Protein AF-0000000080332920 (afdb_homodimer)

Radius of gyration: 19.21 Å; Cα contacts (8 Å, |Δi|>4): 684; chains: 2; bounding box: 45×48×48 Å

Organism: NCBI:txid40318

Sequence (350 aa):
MTSASGQYTAYPVRRLDVVLPQPYDEAVRRYEELVPAVDLARFGSLGTWEAVREQAEINAPHAFMIYWKADVTGLMATSPSGWKCAEYLMGNHVTAQGMFRHDPAVMLHAPLRTVLYADAEGRTHLNVDQPSSHFASYGKPEVTEVGRRLDRQLADLLELLGAEVPEVLRSAVPVMTSASGQYTAYPVRRLDVVLPQPYDEAVRRYEELVPAVDLARFGSLGTWEAVREQAEINAPHAFMIYWKADVTGLMATSPSGWKCAEYLMGNHVTAQGMFRHDPAVMLHAPLRTVLYADAEGRTHLNVDQPSSHFASYGKPEVTEVGRRLDRQLADLLELLGAEVPEVLRSAVPV

pLDDT: mean 94.12, std 10.82, range [41.38, 98.94]

Secondary structure (DSSP, 8-state):
-B-TTSSEEEEEEEEEEEEESS-HHHHHHHHHHHSPBP-HHHHHT--SHHHHHHHHHHH-TTS-EEEEEEEHHHHTTTSS----EEEEEEE-HHHHHHHHTT-GGGGGS-SEEEEEEE-TTS-EEEEEE-HHHHHGGG--HHHHHHHHHHHHHHHHHHHHTTPPPPGGGTS----/-B-TTSSEEEEEEEEEEEEESS-HHHHHHHHHHHSPBP-HHHHHT--SHHHHHHHHHHH-TTS-EEEEEEEHHHHTTTSS----EEEEEEE-HHHHHHHHTT-GGGGGS-SEEEEEEE-TTS-EEEEEE-HHHHHGGG--HHHHHHHHHHHHHHHHHHHHTTPPPPGGGTS----

Solvent-accessible surface area (backbone atoms only — not comparable to full-atom values): 18293 Å² total; per-residue (Å²): 89,63,43,91,86,62,39,31,40,43,44,58,36,37,39,32,53,37,59,41,76,41,50,45,72,58,40,51,52,52,49,47,65,58,31,25,66,58,59,61,69,63,56,70,71,49,85,42,44,68,54,44,49,53,49,46,54,69,54,16,82,58,65,24,21,30,80,44,74,43,63,48,32,69,75,39,56,58,39,98,45,87,54,52,37,38,37,36,30,34,32,40,71,70,65,48,44,69,33,37,62,78,40,66,72,55,52,60,65,48,54,41,49,37,26,41,33,35,49,98,84,51,51,15,36,42,34,34,62,44,45,33,34,59,33,46,67,72,76,38,72,67,33,28,51,50,13,47,51,46,20,42,47,48,37,51,50,36,46,75,60,61,27,78,60,59,62,69,38,74,42,87,63,81,121,90,60,43,91,87,60,40,30,40,43,44,58,36,36,39,33,53,37,60,40,77,41,50,45,72,58,40,54,52,52,49,48,66,58,32,25,65,58,57,61,70,64,56,69,70,48,84,41,43,68,56,45,50,54,48,48,52,69,54,17,80,59,64,24,19,30,80,44,77,44,60,48,32,69,76,39,56,57,40,98,44,87,56,52,37,39,37,35,31,34,32,41,70,70,65,47,44,69,33,36,62,78,37,67,72,56,52,60,65,48,55,42,47,37,26,40,32,36,50,98,84,53,51,14,35,41,34,35,62,44,46,32,35,59,33,45,67,72,74,38,70,68,32,28,53,52,14,48,51,45,20,43,47,50,36,52,49,36,44,75,61,61,28,77,61,58,60,70,38,74,42,87,63,78,121

Nearest PDB structures (foldseek):
  1q9u-assembly1_B  TM=8.397E-01  e=6.025E-08  Geobacillus stearothermophilus
  7tj1-assembly1_C  TM=8.273E-01  e=3.297E-07  Brucella abortus 2308
  1j3m-assembly1_B  TM=6.500E-01  e=2.454E-05  Thermus thermophilus
  8acx-assembly4_E  TM=1.756E-01  e=4.072E+00  Zymoseptoria tritici
  1q9u-assembly1_B  TM=8.398E-01  e=4.564E-08  Geobacillus stearothermophilus

Foldseek 3Di:
DQPPVNPDFDFDWDKDKWWFPDFQVVLVVLLCVQAPADPVVVLVPDDDVVVLVVVLCVRHVLFKHWDDKDQPCVVCVVPPDDKGKMKTQMGGVNLVVQVCVVPVVLVVCPRWMWMWIADPVRIIIIITIQQLRSQVRVVDPSSNVSSLVVLQSVQVSCVSSVIDRDVVSVDPPPD/DQPPVNPDFDFDWDKDKWWFPDFQVVLVVLLCVQAPADPVVVLVPDDDVVVLVVVLCVNHVLFKHWDDKDQVCVVCVVPPDDKGKMKTQMGGVNLVVQVCVVPVVLVVCPRWMWMWIADPVRIIIIMTMQQLRSQVRVVDPSSNVSSLVVLQSVQVSCVSSVIDRDCVSVDPPPD

Structure (mmCIF, N/CA/C/O backbone):
data_AF-0000000080332920-model_v1
#
loop_
_entity.id
_entity.type
_entity.pdbx_description
1 polymer 'Uncharacterized protein'
#
loop_
_atom_site.group_PDB
_atom_site.id
_atom_site.type_symbol
_atom_site.label_atom_id
_atom_site.label_alt_id
_atom_site.label_comp_id
_atom_site.label_asym_id
_atom_site.label_entity_id
_atom_site.label_seq_id
_atom_site.pdbx_PDB_ins_code
_atom_site.Cartn_x
_atom_site.Cartn_y
_atom_site.Cartn_z
_atom_site.occupancy
_atom_site.B_iso_or_equiv
_atom_site.auth_seq_id
_atom_site.auth_comp_id
_atom_site.auth_asym_id
_atom_site.auth_atom_id
_atom_site.pdbx_PDB_model_num
ATOM 1 N N . MET A 1 1 ? 4.426 -16.156 13.195 1 41.38 1 MET A N 1
ATOM 2 C CA . MET A 1 1 ? 3.916 -17.516 13.305 1 41.38 1 MET A CA 1
ATOM 3 C C . MET A 1 1 ? 2.791 -17.766 12.305 1 41.38 1 MET A C 1
ATOM 5 O O . MET A 1 1 ? 1.895 -16.922 12.156 1 41.38 1 MET A O 1
ATOM 9 N N . THR A 1 2 ? 3.078 -18.562 11.367 1 47.47 2 THR A N 1
ATOM 10 C CA . THR A 1 2 ? 2.041 -19 10.438 1 47.47 2 THR A CA 1
ATOM 11 C C . THR A 1 2 ? 0.947 -19.766 11.172 1 47.47 2 THR A C 1
ATOM 13 O O . THR A 1 2 ? 1.233 -20.547 12.078 1 47.47 2 THR A O 1
ATOM 16 N N . SER A 1 3 ? -0.329 -19.25 11.086 1 45.34 3 SER A N 1
ATOM 17 C CA . SER A 1 3 ? -1.412 -19.969 11.758 1 45.34 3 SER A CA 1
ATOM 18 C C . SER A 1 3 ? -1.423 -21.438 11.375 1 45.34 3 SER A C 1
ATOM 20 O O . SER A 1 3 ? -0.867 -21.828 10.344 1 45.34 3 SER A O 1
ATOM 22 N N . ALA A 1 4 ? -1.824 -22.312 12.195 1 46.25 4 ALA A N 1
ATOM 23 C CA . ALA A 1 4 ? -1.94 -23.75 11.992 1 46.25 4 ALA A CA 1
ATOM 24 C C . ALA A 1 4 ? -2.633 -24.062 10.672 1 46.25 4 ALA A C 1
ATOM 26 O O . ALA A 1 4 ? -2.299 -25.047 10 1 46.25 4 ALA A O 1
ATOM 27 N N . SER A 1 5 ? -3.65 -23.297 10.375 1 50.97 5 SER A N 1
ATOM 28 C CA . SER A 1 5 ? -4.383 -23.609 9.156 1 50.97 5 SER A CA 1
ATOM 29 C C . SER A 1 5 ? -3.639 -23.094 7.922 1 50.97 5 SER A C 1
ATOM 31 O O . SER A 1 5 ? -3.994 -23.438 6.793 1 50.97 5 SER A O 1
ATOM 33 N N . GLY A 1 6 ? -2.379 -22.438 8.188 1 63.66 6 GLY A N 1
ATOM 34 C CA . GLY A 1 6 ? -1.506 -22 7.105 1 63.66 6 GLY A CA 1
ATOM 35 C C . GLY A 1 6 ? -2.08 -20.844 6.301 1 63.66 6 GLY A C 1
ATOM 36 O O . GLY A 1 6 ? -1.607 -20.562 5.199 1 63.66 6 GLY A O 1
ATOM 37 N N . GLN A 1 7 ? -3.062 -20.141 6.922 1 83.06 7 GLN A N 1
ATOM 38 C CA . GLN A 1 7 ? -3.818 -19.188 6.121 1 83.06 7 GLN A CA 1
ATOM 39 C C . GLN A 1 7 ? -3.254 -17.781 6.27 1 83.06 7 GLN A C 1
ATOM 41 O O . GLN A 1 7 ? -3.5 -16.922 5.426 1 83.06 7 GLN A O 1
ATOM 46 N N . TYR A 1 8 ? -2.451 -17.578 7.43 1 92.62 8 TYR A N 1
ATOM 47 C CA . TYR A 1 8 ? -1.873 -16.25 7.555 1 92.62 8 TYR A CA 1
ATOM 48 C C . TYR A 1 8 ? -0.533 -16.297 8.281 1 92.62 8 TYR A C 1
ATOM 50 O O . TYR A 1 8 ? -0.214 -17.297 8.938 1 92.62 8 TYR A O 1
ATOM 58 N N . THR A 1 9 ? 0.341 -15.414 8.086 1 95.69 9 THR A N 1
ATOM 59 C CA . THR A 1 9 ? 1.565 -15.125 8.828 1 95.69 9 THR A CA 1
ATOM 60 C C . THR A 1 9 ? 1.395 -13.883 9.695 1 95.69 9 THR A C 1
ATOM 62 O O . THR A 1 9 ? 1.015 -12.82 9.203 1 95.69 9 THR A O 1
ATOM 65 N N . ALA A 1 10 ? 1.591 -14.016 11.008 1 95.69 10 ALA A N 1
ATOM 66 C CA . ALA A 1 10 ? 1.54 -12.875 11.922 1 95.69 10 ALA A CA 1
ATOM 67 C C . ALA A 1 10 ? 2.941 -12.352 12.227 1 95.69 10 ALA A C 1
ATOM 69 O O . ALA A 1 10 ? 3.867 -13.133 12.453 1 95.69 10 ALA A O 1
ATOM 70 N N . TYR A 1 11 ? 3.115 -11.133 12.164 1 96.38 11 TYR A N 1
ATOM 71 C CA . TYR A 1 11 ? 4.41 -10.523 12.422 1 96.38 11 TYR A CA 1
ATOM 72 C C . TYR A 1 11 ? 4.25 -9.07 12.852 1 96.38 11 TYR A C 1
ATOM 74 O O . TYR A 1 11 ? 3.234 -8.438 12.555 1 96.38 11 TYR A O 1
ATOM 82 N N . PRO A 1 12 ? 5.219 -8.516 13.547 1 96.62 12 PRO A N 1
ATOM 83 C CA . PRO A 1 12 ? 5.137 -7.121 13.977 1 96.62 12 PRO A CA 1
ATOM 84 C C . PRO A 1 12 ? 5.531 -6.137 12.883 1 96.62 12 PRO A C 1
ATOM 86 O O . PRO A 1 12 ? 6.441 -6.414 12.094 1 96.62 12 PRO A O 1
ATOM 89 N N . VAL A 1 13 ? 4.832 -5.043 12.82 1 97.25 13 VAL A N 1
ATOM 90 C CA . VAL A 1 13 ? 5.164 -3.916 11.953 1 97.25 13 VAL A CA 1
ATOM 91 C C . VAL A 1 13 ? 5.379 -2.66 12.797 1 97.25 13 VAL A C 1
ATOM 93 O O . VAL A 1 13 ? 4.766 -2.504 13.852 1 97.25 13 VAL A O 1
ATOM 96 N N . ARG A 1 14 ? 6.289 -1.844 12.375 1 96.94 14 ARG A N 1
ATOM 97 C CA . ARG A 1 14 ? 6.465 -0.532 12.992 1 96.94 14 ARG A CA 1
ATOM 98 C C . ARG A 1 14 ? 6.023 0.579 12.039 1 96.94 14 ARG A C 1
ATOM 100 O O . ARG A 1 14 ? 6.621 0.773 10.984 1 96.94 14 ARG A O 1
ATOM 107 N N . ARG A 1 15 ? 4.988 1.271 12.414 1 98.06 15 ARG A N 1
ATOM 108 C CA . ARG A 1 15 ? 4.551 2.455 11.688 1 98.06 15 ARG A CA 1
ATOM 109 C C . ARG A 1 15 ? 5.27 3.703 12.188 1 98.06 15 ARG A C 1
ATOM 111 O O . ARG A 1 15 ? 5.141 4.074 13.352 1 98.06 15 ARG A O 1
ATOM 118 N N . LEU A 1 16 ? 5.973 4.328 11.305 1 97.94 16 LEU A N 1
ATOM 119 C CA . LEU A 1 16 ? 6.723 5.531 11.641 1 97.94 16 LEU A CA 1
ATOM 120 C C . LEU A 1 16 ? 5.879 6.781 11.414 1 97.94 16 LEU A C 1
ATOM 122 O O . LEU A 1 16 ? 5.145 6.867 10.43 1 97.94 16 LEU A O 1
ATOM 126 N N . ASP A 1 17 ? 5.949 7.664 12.266 1 97.56 17 ASP A N 1
ATOM 127 C CA . ASP A 1 17 ? 5.387 9.008 12.148 1 97.56 17 ASP A CA 1
ATOM 128 C C . ASP A 1 17 ? 6.473 10.07 12.281 1 97.56 17 ASP A C 1
ATOM 130 O O . ASP A 1 17 ? 6.969 10.328 13.383 1 97.56 17 ASP A O 1
ATOM 134 N N . VAL A 1 18 ? 6.742 10.68 11.164 1 97.75 18 VAL A N 1
ATOM 135 C CA . VAL A 1 18 ? 7.848 11.633 11.094 1 97.75 18 VAL A CA 1
ATOM 136 C C . VAL A 1 18 ? 7.301 13.039 10.867 1 97.75 18 VAL A C 1
ATOM 138 O O . VAL A 1 18 ? 6.539 13.273 9.93 1 97.75 18 VAL A O 1
ATOM 141 N N . VAL A 1 19 ? 7.699 13.953 11.68 1 97.38 19 VAL A N 1
ATOM 142 C CA . VAL A 1 19 ? 7.32 15.352 11.484 1 97.38 19 VAL A CA 1
ATOM 143 C C . VAL A 1 19 ? 8.32 16.031 10.555 1 97.38 19 VAL A C 1
ATOM 145 O O . VAL A 1 19 ? 9.531 15.938 10.75 1 97.38 19 VAL A O 1
ATOM 148 N N . LEU A 1 20 ? 7.754 16.625 9.539 1 98.06 20 LEU A N 1
ATOM 149 C CA . LEU A 1 20 ? 8.586 17.375 8.594 1 98.06 20 LEU A CA 1
ATOM 150 C C . LEU A 1 20 ? 8.633 18.859 8.969 1 98.06 20 LEU A C 1
ATOM 152 O O . LEU A 1 20 ? 7.656 19.406 9.484 1 98.06 20 LEU A O 1
ATOM 156 N N . PRO A 1 21 ? 9.773 19.5 8.703 1 97.62 21 PRO A N 1
ATOM 157 C CA . PRO A 1 21 ? 9.922 20.906 9.109 1 97.62 21 PRO A CA 1
ATOM 158 C C . PRO A 1 21 ? 9.156 21.859 8.203 1 97.62 21 PRO A C 1
ATOM 160 O O . PRO A 1 21 ? 8.898 23 8.586 1 97.62 21 PRO A O 1
ATOM 163 N N . GLN A 1 22 ? 8.789 21.5 7.012 1 97.06 22 GLN A N 1
ATOM 164 C CA . GLN A 1 22 ? 8.094 22.344 6.051 1 97.06 22 GLN A CA 1
ATOM 165 C C . GLN A 1 22 ? 6.582 22.312 6.281 1 97.06 22 GLN A C 1
ATOM 167 O O . GLN A 1 22 ? 6.035 21.281 6.684 1 97.06 22 GLN A O 1
ATOM 172 N N . PRO A 1 23 ? 5.918 23.438 5.969 1 97.75 23 PRO A N 1
ATOM 173 C CA . PRO A 1 23 ? 4.465 23.328 5.836 1 97.75 23 PRO A CA 1
ATOM 174 C C . PRO A 1 23 ? 4.051 22.328 4.754 1 97.75 23 PRO A C 1
ATOM 176 O O . PRO A 1 23 ? 4.852 22 3.873 1 97.75 23 PRO A O 1
ATOM 179 N N . TYR A 1 24 ? 2.857 21.906 4.809 1 98.19 24 TYR A N 1
ATOM 180 C CA . TYR A 1 24 ? 2.363 20.797 4.004 1 98.19 24 TYR A CA 1
ATOM 181 C C . TYR A 1 24 ? 2.672 21.016 2.525 1 98.19 24 TYR A C 1
ATOM 183 O O . TYR A 1 24 ? 3.291 20.156 1.884 1 98.19 24 TYR A O 1
ATOM 191 N N . ASP A 1 25 ? 2.277 22.125 1.935 1 98.19 25 ASP A N 1
ATOM 192 C CA . ASP A 1 25 ? 2.428 22.359 0.5 1 98.19 25 ASP A CA 1
ATOM 193 C C . ASP A 1 25 ? 3.898 22.328 0.091 1 98.19 25 ASP A C 1
ATOM 195 O O . ASP A 1 25 ? 4.25 21.75 -0.943 1 98.19 25 ASP A O 1
ATOM 199 N N . GLU A 1 26 ? 4.699 22.891 0.87 1 98.5 26 GLU A N 1
ATOM 200 C CA . GLU A 1 26 ? 6.137 22.891 0.604 1 98.5 26 GLU A CA 1
ATOM 201 C C . GLU A 1 26 ? 6.715 21.484 0.775 1 98.5 26 GLU A C 1
ATOM 203 O O . GLU A 1 26 ? 7.594 21.078 0.012 1 98.5 26 GLU A O 1
ATOM 208 N N . ALA A 1 27 ? 6.289 20.75 1.796 1 98.75 27 ALA A N 1
ATOM 209 C CA . ALA A 1 27 ? 6.746 19.375 2.023 1 98.75 27 ALA A CA 1
ATOM 210 C C . ALA A 1 27 ? 6.422 18.484 0.83 1 98.75 27 ALA A C 1
ATOM 212 O O . ALA A 1 27 ? 7.262 17.703 0.388 1 98.75 27 ALA A O 1
ATOM 213 N N . VAL A 1 28 ? 5.211 18.641 0.324 1 98.75 28 VAL A N 1
ATOM 214 C CA . VAL A 1 28 ? 4.777 17.859 -0.828 1 98.75 28 VAL A CA 1
ATOM 215 C C . VAL A 1 28 ? 5.656 18.172 -2.033 1 98.75 28 VAL A C 1
ATOM 217 O O . VAL A 1 28 ? 6.125 17.266 -2.725 1 98.75 28 VAL A O 1
ATOM 220 N N . ARG A 1 29 ? 5.875 19.406 -2.291 1 98.69 29 ARG A N 1
ATOM 221 C CA . ARG A 1 29 ? 6.719 19.828 -3.404 1 98.69 29 ARG A CA 1
ATOM 222 C C . ARG A 1 29 ? 8.125 19.25 -3.27 1 98.69 29 ARG A C 1
ATOM 224 O O . ARG A 1 29 ? 8.672 18.688 -4.227 1 98.69 29 ARG A O 1
ATOM 231 N N . ARG A 1 30 ? 8.734 19.422 -2.121 1 98.75 30 ARG A N 1
ATOM 232 C CA . ARG A 1 30 ? 10.086 18.938 -1.879 1 98.75 30 ARG A CA 1
ATOM 233 C C . ARG A 1 30 ? 10.164 17.422 -2.006 1 98.75 30 ARG A C 1
ATOM 235 O O . ARG A 1 30 ? 11.109 16.891 -2.59 1 98.75 30 ARG A O 1
ATOM 242 N N . TYR A 1 31 ? 9.164 16.766 -1.452 1 98.88 31 TYR A N 1
ATOM 243 C CA . TYR A 1 31 ? 9.094 15.305 -1.546 1 98.88 31 TYR A CA 1
ATOM 244 C C . TYR A 1 31 ? 9.094 14.852 -3.002 1 98.88 31 TYR A C 1
ATOM 246 O O . TYR A 1 31 ? 9.875 13.984 -3.387 1 98.88 31 TYR A O 1
ATOM 254 N N . GLU A 1 32 ? 8.258 15.461 -3.816 1 98.81 32 GLU A N 1
ATOM 255 C CA . GLU A 1 32 ? 8.109 15.062 -5.211 1 98.81 32 GLU A CA 1
ATOM 256 C C . GLU A 1 32 ? 9.344 15.453 -6.031 1 98.81 32 GLU A C 1
ATOM 258 O O . GLU A 1 32 ? 9.617 14.852 -7.07 1 98.81 32 GLU A O 1
ATOM 263 N N . GLU A 1 33 ? 10.055 16.438 -5.562 1 98.44 33 GLU A N 1
ATOM 264 C CA . GLU A 1 33 ? 11.32 16.781 -6.191 1 98.44 33 GLU A CA 1
ATOM 265 C C . GLU A 1 33 ? 12.383 15.719 -5.906 1 98.44 33 GLU A C 1
ATOM 267 O O . GLU A 1 33 ? 13.156 15.359 -6.789 1 98.44 33 GLU A O 1
ATOM 272 N N . LEU A 1 34 ? 12.422 15.266 -4.664 1 98.69 34 LEU A N 1
ATOM 273 C CA . LEU A 1 34 ? 13.438 14.305 -4.234 1 98.69 34 LEU A CA 1
ATOM 274 C C . LEU A 1 34 ? 13.109 12.906 -4.738 1 98.69 34 LEU A C 1
ATOM 276 O O . LEU A 1 34 ? 14.008 12.094 -4.949 1 98.69 34 LEU A O 1
ATOM 280 N N . VAL A 1 35 ? 11.828 12.609 -4.867 1 98.88 35 VAL A N 1
ATOM 281 C CA . VAL A 1 35 ? 11.344 11.336 -5.375 1 98.88 35 VAL A CA 1
ATOM 282 C C . VAL A 1 35 ? 10.578 11.555 -6.676 1 98.88 35 VAL A C 1
ATOM 284 O O . VAL A 1 35 ? 9.352 11.695 -6.66 1 98.88 35 VAL A O 1
ATOM 287 N N . PRO A 1 36 ? 11.297 11.531 -7.797 1 98.56 36 PRO A N 1
ATOM 288 C CA . PRO A 1 36 ? 10.633 11.812 -9.07 1 98.56 36 PRO A CA 1
ATOM 289 C C . PRO A 1 36 ? 9.641 10.719 -9.469 1 98.56 36 PRO A C 1
ATOM 291 O O . PRO A 1 36 ? 9.758 9.578 -9.016 1 98.56 36 PRO A O 1
ATOM 294 N N . ALA A 1 37 ? 8.688 11.109 -10.312 1 98.69 37 ALA A N 1
ATOM 295 C CA . ALA A 1 37 ? 7.777 10.133 -10.898 1 98.69 37 ALA A CA 1
ATOM 296 C C . ALA A 1 37 ? 8.523 9.156 -11.805 1 98.69 37 ALA A C 1
ATOM 298 O O . ALA A 1 37 ? 9.438 9.555 -12.531 1 98.69 37 ALA A O 1
ATOM 299 N N . VAL A 1 38 ? 8.133 7.926 -11.758 1 98.62 38 VAL A N 1
ATOM 300 C CA . VAL A 1 38 ? 8.688 6.922 -12.656 1 98.62 38 VAL A CA 1
ATOM 301 C C . VAL A 1 38 ? 8.305 7.25 -14.102 1 98.62 38 VAL A C 1
ATOM 303 O O . VAL A 1 38 ? 7.18 7.676 -14.367 1 98.62 38 VAL A O 1
ATOM 306 N N . ASP A 1 39 ? 9.211 7.113 -15.016 1 97.69 39 ASP A N 1
ATOM 307 C CA . ASP A 1 39 ? 8.938 7.219 -16.453 1 97.69 39 ASP A CA 1
ATOM 308 C C . ASP A 1 39 ? 8.617 5.855 -17.047 1 97.69 39 ASP A C 1
ATOM 310 O O . ASP A 1 39 ? 9.445 5.262 -17.734 1 97.69 39 ASP A O 1
ATOM 314 N N . LEU A 1 40 ? 7.375 5.418 -16.859 1 95.94 40 LEU A N 1
ATOM 315 C CA . LEU A 1 40 ? 6.977 4.066 -17.234 1 95.94 40 LEU A CA 1
ATOM 316 C C . LEU A 1 40 ? 7.109 3.865 -18.75 1 95.94 40 LEU A C 1
ATOM 318 O O . LEU A 1 40 ? 7.434 2.766 -19.203 1 95.94 40 LEU A O 1
ATOM 322 N N . ALA A 1 41 ? 6.797 4.898 -19.469 1 95.5 41 ALA A N 1
ATOM 323 C CA . ALA A 1 41 ? 6.93 4.797 -20.922 1 95.5 41 ALA A CA 1
ATOM 324 C C . ALA A 1 41 ? 8.367 4.508 -21.328 1 95.5 41 ALA A C 1
ATOM 326 O O . ALA A 1 41 ? 8.625 3.645 -22.172 1 95.5 41 ALA A O 1
ATOM 327 N N . ARG A 1 42 ? 9.344 5.23 -20.734 1 96.88 42 ARG A N 1
ATOM 328 C CA . ARG A 1 42 ? 10.758 5.012 -21.016 1 96.88 42 ARG A CA 1
ATOM 329 C C . ARG A 1 42 ? 11.18 3.604 -20.609 1 96.88 42 ARG A C 1
ATOM 331 O O . ARG A 1 42 ? 11.852 2.908 -21.375 1 96.88 42 ARG A O 1
ATOM 338 N N . PHE A 1 43 ? 10.789 3.164 -19.469 1 96.94 43 PHE A N 1
ATOM 339 C CA . PHE A 1 43 ? 11.156 1.83 -19.016 1 96.94 43 PHE A CA 1
ATOM 340 C C . PHE A 1 43 ? 10.57 0.762 -19.938 1 96.94 43 PHE A C 1
ATOM 342 O O . PHE A 1 43 ? 11.219 -0.253 -20.203 1 96.94 43 PHE A O 1
ATOM 349 N N . GLY A 1 44 ? 9.336 0.931 -20.422 1 94.56 44 GLY A N 1
ATOM 350 C CA . GLY A 1 44 ? 8.672 -0.016 -21.297 1 94.56 44 GLY A CA 1
ATOM 351 C C . GLY A 1 44 ? 9.367 -0.172 -22.641 1 94.56 44 GLY A C 1
ATOM 352 O O . GLY A 1 44 ? 9.195 -1.185 -23.328 1 94.56 44 GLY A O 1
ATOM 353 N N . SER A 1 45 ? 10.148 0.782 -23.031 1 95.38 45 SER A N 1
ATOM 354 C CA . SER A 1 45 ? 10.797 0.779 -24.328 1 95.38 45 SER A CA 1
ATOM 355 C C . SER A 1 45 ? 12.172 0.118 -24.266 1 95.38 45 SER A C 1
ATOM 357 O O . SER A 1 45 ? 12.797 -0.132 -25.297 1 95.38 45 SER A O 1
ATOM 359 N N . LEU A 1 46 ? 12.547 -0.19 -23.031 1 96.06 46 LEU A N 1
ATOM 360 C CA . LEU A 1 46 ? 13.875 -0.771 -22.859 1 96.06 46 LEU A CA 1
ATOM 361 C C . LEU A 1 46 ? 13.836 -2.279 -23.078 1 96.06 46 LEU A C 1
ATOM 363 O O . LEU A 1 46 ? 12.891 -2.951 -22.656 1 96.06 46 LEU A O 1
ATOM 367 N N . GLY A 1 47 ? 14.867 -2.832 -23.734 1 94.12 47 GLY A N 1
ATOM 368 C CA . GLY A 1 47 ? 14.828 -4.223 -24.156 1 94.12 47 GLY A CA 1
ATOM 369 C C . GLY A 1 47 ? 15.688 -5.133 -23.297 1 94.12 47 GLY A C 1
ATOM 370 O O . GLY A 1 47 ? 15.703 -6.348 -23.5 1 94.12 47 GLY A O 1
ATOM 371 N N . THR A 1 48 ? 16.5 -4.547 -22.391 1 96.12 48 THR A N 1
ATOM 372 C CA . THR A 1 48 ? 17.359 -5.363 -21.547 1 96.12 48 THR A CA 1
ATOM 373 C C . THR A 1 48 ? 17.266 -4.91 -20.094 1 96.12 48 THR A C 1
ATOM 375 O O . THR A 1 48 ? 16.969 -3.746 -19.812 1 96.12 48 THR A O 1
ATOM 378 N N . TRP A 1 49 ? 17.5 -5.824 -19.203 1 95.44 49 TRP A N 1
ATOM 379 C CA . TRP A 1 49 ? 17.469 -5.492 -17.781 1 95.44 49 TRP A CA 1
ATOM 380 C C . TRP A 1 49 ? 18.625 -4.566 -17.406 1 95.44 49 TRP A C 1
ATOM 382 O O . TRP A 1 49 ? 18.484 -3.717 -16.516 1 95.44 49 TRP A O 1
ATOM 392 N N . GLU A 1 50 ? 19.703 -4.676 -18.094 1 96.75 50 GLU A N 1
ATOM 393 C CA . GLU A 1 50 ? 20.828 -3.766 -17.875 1 96.75 50 GLU A CA 1
ATOM 394 C C . GLU A 1 50 ? 20.422 -2.322 -18.172 1 96.75 50 GLU A C 1
ATOM 396 O O . GLU A 1 50 ? 20.781 -1.407 -17.438 1 96.75 50 GLU A O 1
ATOM 401 N N . ALA A 1 51 ? 19.719 -2.121 -19.25 1 97.44 51 ALA A N 1
ATOM 402 C CA . ALA A 1 51 ? 19.234 -0.789 -19.594 1 97.44 51 ALA A CA 1
ATOM 403 C C . ALA A 1 51 ? 18.234 -0.275 -18.547 1 97.44 51 ALA A C 1
ATOM 405 O O . ALA A 1 51 ? 18.234 0.916 -18.234 1 97.44 51 ALA A O 1
ATOM 406 N N . VAL A 1 52 ? 17.422 -1.174 -18.031 1 97.38 52 VAL A N 1
ATOM 407 C CA . VAL A 1 52 ? 16.469 -0.824 -16.984 1 97.38 52 VAL A CA 1
ATOM 408 C C . VAL A 1 52 ? 17.219 -0.36 -15.734 1 97.38 52 VAL A C 1
ATOM 410 O O . VAL A 1 52 ? 16.875 0.662 -15.133 1 97.38 52 VAL A O 1
ATOM 413 N N . ARG A 1 53 ? 18.25 -1.078 -15.383 1 97.5 53 ARG A N 1
ATOM 414 C CA . ARG A 1 53 ? 19.062 -0.73 -14.219 1 97.5 53 ARG A CA 1
ATOM 415 C C . ARG A 1 53 ? 19.688 0.65 -14.375 1 97.5 53 ARG A C 1
ATOM 417 O O . ARG A 1 53 ? 19.656 1.461 -13.453 1 97.5 53 ARG A O 1
ATOM 424 N N . GLU A 1 54 ? 20.203 0.923 -15.523 1 97.75 54 GLU A N 1
ATOM 425 C CA . GLU A 1 54 ? 20.812 2.217 -15.789 1 97.75 54 GLU A CA 1
ATOM 426 C C . GLU A 1 54 ? 19.797 3.344 -15.727 1 97.75 54 GLU A C 1
ATOM 428 O O . GLU A 1 54 ? 20.047 4.395 -15.141 1 97.75 54 GLU A O 1
ATOM 433 N N . GLN A 1 55 ? 18.672 3.092 -16.344 1 97.94 55 GLN A N 1
ATOM 434 C CA . GLN A 1 55 ? 17.609 4.102 -16.344 1 97.94 55 GLN A CA 1
ATOM 435 C C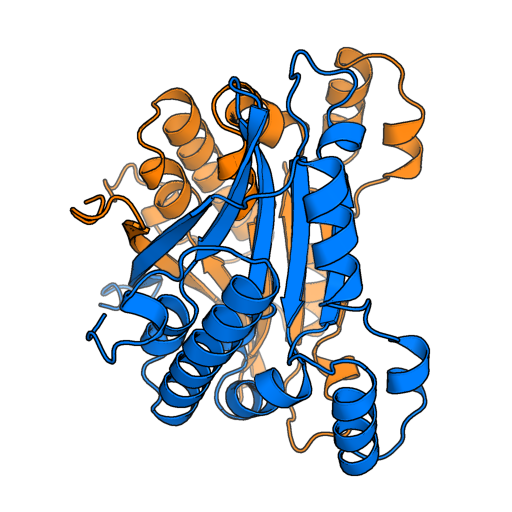 . GLN A 1 55 ? 17.109 4.363 -14.93 1 97.94 55 GL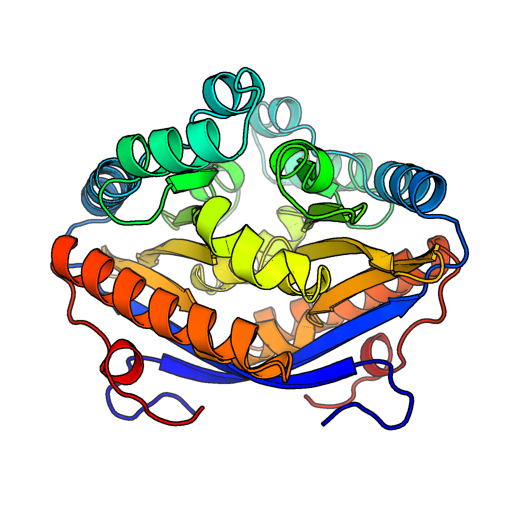N A C 1
ATOM 437 O O . GLN A 1 55 ? 16.734 5.492 -14.594 1 97.94 55 GLN A O 1
ATOM 442 N N . ALA A 1 56 ? 17.016 3.316 -14.133 1 98.12 56 ALA A N 1
ATOM 443 C CA . ALA A 1 56 ? 16.562 3.471 -12.758 1 98.12 56 ALA A CA 1
ATOM 4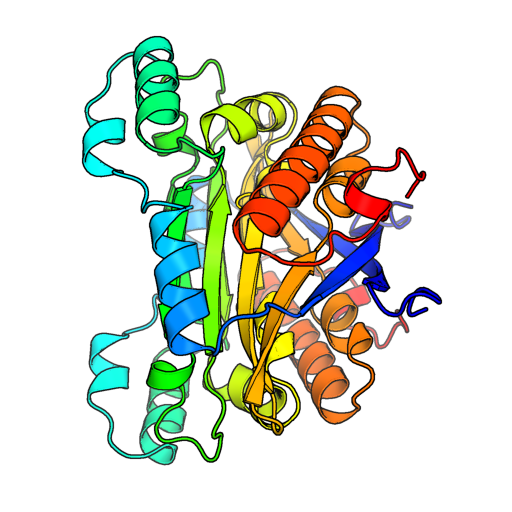44 C C . ALA A 1 56 ? 17.5 4.383 -11.969 1 98.12 56 ALA A C 1
ATOM 446 O O . ALA A 1 56 ? 17.047 5.184 -11.141 1 98.12 56 ALA A O 1
ATOM 447 N N . GLU A 1 57 ? 18.781 4.297 -12.195 1 97.25 57 GLU A N 1
ATOM 448 C CA . GLU A 1 57 ? 19.75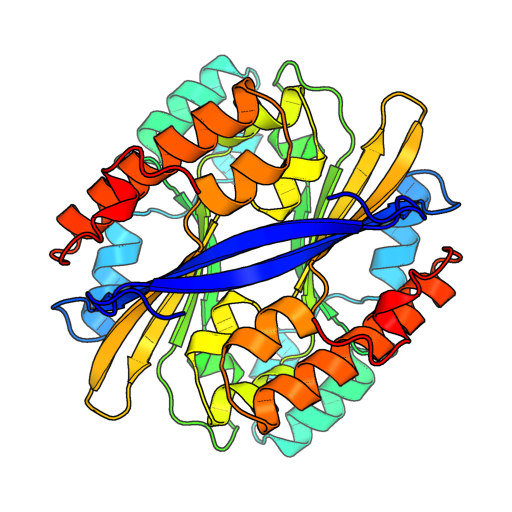 5.168 -11.539 1 97.25 57 GLU A CA 1
ATOM 449 C C . GLU A 1 57 ? 19.516 6.629 -11.922 1 97.25 57 GLU A C 1
ATOM 451 O O . GLU A 1 57 ? 19.672 7.523 -11.086 1 97.25 57 GLU A O 1
ATOM 456 N N . ILE A 1 58 ? 19.188 6.848 -13.148 1 97.31 58 ILE A N 1
ATOM 457 C CA . ILE A 1 58 ? 18.953 8.195 -13.664 1 97.31 58 ILE A CA 1
ATOM 458 C C . ILE A 1 58 ? 17.641 8.742 -13.086 1 97.31 58 ILE A C 1
ATOM 460 O O . ILE A 1 58 ? 17.594 9.883 -12.609 1 97.31 58 ILE A O 1
ATOM 464 N N . ASN A 1 59 ? 16.641 7.906 -13.078 1 97.75 59 ASN A N 1
ATOM 465 C CA . ASN A 1 59 ? 15.297 8.328 -12.703 1 97.75 59 ASN A CA 1
ATOM 466 C C . ASN A 1 59 ? 15.156 8.5 -11.195 1 97.75 59 ASN A C 1
ATOM 468 O O . ASN A 1 59 ? 14.32 9.273 -10.727 1 97.75 59 ASN A O 1
ATOM 472 N N . ALA A 1 60 ? 15.93 7.781 -10.469 1 97.56 60 ALA A N 1
ATOM 473 C CA . ALA A 1 60 ? 15.797 7.773 -9.008 1 97.56 60 ALA A CA 1
ATOM 474 C C . ALA A 1 60 ? 17.109 8.18 -8.344 1 97.56 60 ALA A C 1
ATOM 476 O O . ALA A 1 60 ? 17.734 7.371 -7.656 1 97.56 60 ALA A O 1
ATOM 477 N N . PRO A 1 61 ? 17.469 9.445 -8.336 1 96.81 61 PRO A N 1
ATOM 478 C CA . PRO A 1 61 ? 18.75 9.883 -7.762 1 96.81 61 PRO A CA 1
ATOM 479 C C . PRO A 1 61 ? 18.828 9.633 -6.258 1 96.81 61 PRO A C 1
ATOM 481 O O . PRO A 1 61 ? 19.938 9.539 -5.707 1 96.81 61 PRO A O 1
ATOM 484 N N . HIS A 1 62 ? 17.734 9.508 -5.598 1 97.94 62 HIS A N 1
ATOM 485 C CA . HIS A 1 62 ? 17.734 9.242 -4.164 1 97.94 62 HIS A CA 1
ATOM 486 C C . HIS A 1 62 ? 17.031 7.918 -3.85 1 97.94 62 HIS A C 1
ATOM 488 O O . HIS A 1 62 ? 16.328 7.805 -2.848 1 97.94 62 HIS A O 1
ATOM 494 N N . ALA A 1 63 ? 17.078 6.977 -4.758 1 98.12 63 ALA A N 1
ATOM 495 C CA . ALA A 1 63 ? 16.766 5.559 -4.578 1 98.12 63 ALA A CA 1
ATOM 496 C C . ALA A 1 63 ? 15.312 5.262 -4.898 1 98.12 63 ALA A C 1
ATOM 498 O O . ALA A 1 63 ? 14.953 4.117 -5.184 1 98.12 63 ALA A O 1
ATOM 499 N N . PHE A 1 64 ? 14.469 6.273 -4.875 1 98.81 64 PHE A N 1
ATOM 500 C CA . PHE A 1 64 ? 13.039 6.02 -5 1 98.81 64 PHE A CA 1
ATOM 501 C C . PHE A 1 64 ? 12.453 6.797 -6.172 1 98.81 64 PHE A C 1
ATOM 503 O O . PHE A 1 64 ? 12.953 7.871 -6.52 1 98.81 64 PHE A O 1
ATOM 510 N N . MET A 1 65 ? 11.453 6.273 -6.73 1 98.69 65 MET A N 1
ATOM 511 C CA . MET A 1 65 ? 10.602 6.965 -7.688 1 98.69 65 MET A CA 1
ATOM 512 C C . MET A 1 65 ? 9.125 6.68 -7.406 1 98.69 65 MET A C 1
ATOM 514 O O . MET A 1 65 ? 8.789 5.629 -6.859 1 98.69 65 MET A O 1
ATOM 518 N N . ILE A 1 66 ? 8.273 7.57 -7.754 1 98.88 66 ILE A N 1
ATOM 519 C CA . ILE A 1 66 ? 6.844 7.492 -7.465 1 98.88 66 ILE A CA 1
ATOM 520 C C . ILE A 1 66 ? 6.133 6.738 -8.586 1 98.88 66 ILE A C 1
ATOM 522 O O . ILE A 1 66 ? 6.199 7.137 -9.75 1 98.88 66 ILE A O 1
ATOM 526 N N . TYR A 1 67 ? 5.387 5.664 -8.227 1 98.75 67 TYR A N 1
ATOM 527 C CA . TYR A 1 67 ? 4.637 4.855 -9.18 1 98.75 67 TYR A CA 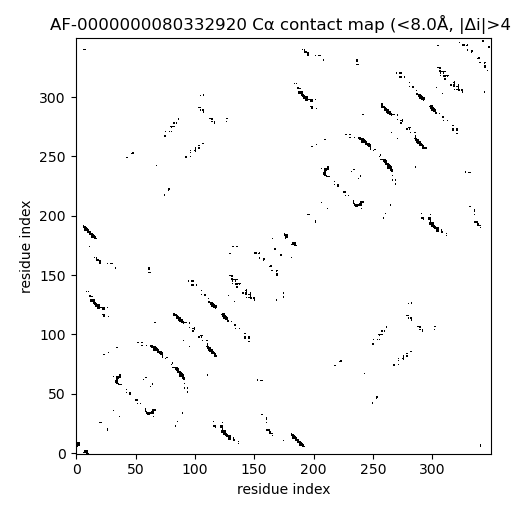1
ATOM 528 C C . TYR A 1 67 ? 3.168 5.258 -9.203 1 98.75 67 TYR A C 1
ATOM 530 O O . TYR A 1 67 ? 2.449 4.965 -10.156 1 98.75 67 TYR A O 1
ATOM 538 N N . TRP A 1 68 ? 2.703 5.855 -8.102 1 98.69 68 TRP A N 1
ATOM 539 C CA . TRP A 1 68 ? 1.312 6.266 -7.941 1 98.69 68 TRP A CA 1
ATOM 540 C C . TRP A 1 68 ? 1.189 7.379 -6.91 1 98.69 68 TRP A C 1
ATOM 542 O O . TRP A 1 68 ? 1.87 7.359 -5.879 1 98.69 68 TRP A O 1
ATOM 552 N N . LYS A 1 69 ? 0.441 8.367 -7.168 1 98.62 69 LYS A N 1
ATOM 553 C CA . LYS A 1 69 ? 0.092 9.445 -6.25 1 98.62 69 LYS A CA 1
ATOM 554 C C . LYS A 1 69 ? -1.421 9.633 -6.172 1 98.62 69 LYS A C 1
ATOM 556 O O . LYS A 1 69 ? -2.109 9.602 -7.191 1 98.62 69 LYS A O 1
ATOM 561 N N . ALA A 1 70 ? -1.926 9.734 -4.984 1 98.06 70 ALA A N 1
ATOM 562 C CA . ALA A 1 70 ? -3.334 10.07 -4.797 1 98.06 70 ALA A CA 1
ATOM 563 C C . ALA A 1 70 ? -3.484 11.414 -4.078 1 98.06 70 ALA A C 1
ATOM 565 O O . ALA A 1 70 ? -2.869 11.633 -3.033 1 98.06 70 ALA A O 1
ATOM 566 N N . ASP A 1 71 ? -4.262 12.32 -4.723 1 96 71 ASP A N 1
ATOM 567 C CA . ASP A 1 71 ? -4.727 13.531 -4.043 1 96 71 ASP A CA 1
ATOM 568 C C . ASP A 1 71 ? -5.922 13.227 -3.143 1 96 71 ASP A C 1
ATOM 570 O O . ASP A 1 71 ? -7.07 13.422 -3.543 1 96 71 ASP A O 1
ATOM 574 N N . VAL A 1 72 ? -5.672 12.875 -1.913 1 97.31 72 VAL A N 1
ATOM 575 C CA . VAL A 1 72 ? -6.711 12.453 -0.982 1 97.31 72 VAL A CA 1
ATOM 576 C C . VAL A 1 72 ? -7.617 13.633 -0.646 1 97.31 72 VAL A C 1
ATOM 578 O O . VAL A 1 72 ? -8.844 13.484 -0.595 1 97.31 72 VAL A O 1
ATOM 581 N N . THR A 1 73 ? -6.996 14.789 -0.457 1 94.75 73 THR A N 1
ATOM 582 C CA . THR A 1 73 ? -7.75 16 -0.179 1 94.75 73 THR A CA 1
ATOM 583 C C . THR A 1 73 ? -8.812 16.234 -1.248 1 94.75 73 THR A C 1
ATOM 585 O O . THR A 1 73 ? -9.984 16.438 -0.931 1 94.75 73 THR A O 1
ATOM 588 N N . GLY A 1 74 ? -8.383 16.188 -2.498 1 93.19 74 GLY A N 1
ATOM 589 C CA . GLY A 1 74 ? -9.305 16.422 -3.602 1 93.19 74 GLY A CA 1
ATOM 590 C C . GLY A 1 74 ? -10.406 15.375 -3.684 1 93.19 74 GLY A C 1
ATOM 591 O O . GLY A 1 74 ? -11.562 15.703 -3.943 1 93.19 74 GLY A O 1
ATOM 592 N N . LEU A 1 75 ? -10.023 14.102 -3.451 1 93.56 75 LEU A N 1
ATOM 593 C CA . LEU A 1 75 ? -10.977 12.992 -3.525 1 93.56 75 LEU A CA 1
ATOM 594 C C . LEU A 1 75 ? -12.055 13.141 -2.461 1 93.56 75 LEU A C 1
ATOM 596 O O . LEU A 1 75 ? -13.203 12.75 -2.682 1 93.56 75 LEU A O 1
ATOM 600 N N . MET A 1 76 ? -11.695 13.812 -1.316 1 93.94 76 MET A N 1
ATOM 601 C CA . MET A 1 76 ? -12.609 13.922 -0.182 1 93.94 76 MET A CA 1
ATOM 602 C C . MET A 1 76 ? -13.164 15.336 -0.069 1 93.94 76 MET A C 1
ATOM 604 O O . MET A 1 76 ? -13.734 15.703 0.958 1 93.94 76 MET A O 1
ATOM 608 N N . ALA A 1 77 ? -13.016 16.141 -1.037 1 90.25 77 ALA A N 1
ATOM 609 C CA . ALA A 1 77 ? -13.242 17.578 -0.947 1 90.25 77 ALA A CA 1
ATOM 610 C C . ALA A 1 77 ? -14.695 17.891 -0.594 1 90.25 77 ALA A C 1
ATOM 612 O O . ALA A 1 77 ? -14.969 18.859 0.115 1 90.25 77 ALA A O 1
ATOM 613 N N . THR A 1 78 ? -15.617 17.125 -0.987 1 90.75 78 THR A N 1
ATOM 614 C CA . THR A 1 78 ? -17.016 17.406 -0.735 1 90.75 78 THR A CA 1
ATOM 615 C C . THR A 1 78 ? -17.453 16.828 0.606 1 90.75 78 THR A C 1
ATOM 617 O O . THR A 1 78 ? -18.594 17.047 1.038 1 90.75 78 THR A O 1
ATOM 620 N N . SER A 1 79 ? -16.562 16.078 1.225 1 88.56 79 SER A N 1
ATOM 621 C CA . SER A 1 79 ? -16.906 15.438 2.494 1 88.56 79 SER A CA 1
ATOM 622 C C . SER A 1 79 ? -16.688 16.391 3.664 1 88.56 79 SER A C 1
ATOM 624 O O . SER A 1 79 ? -16.031 17.422 3.514 1 88.56 79 SER A O 1
ATOM 626 N N . PRO A 1 80 ? -17.312 16.062 4.773 1 80.56 80 PRO A N 1
ATOM 627 C CA . PRO A 1 80 ? -17.062 16.844 5.984 1 80.56 80 PRO A CA 1
ATOM 628 C C . PRO A 1 80 ? -15.672 16.609 6.578 1 80.56 80 PRO A C 1
ATOM 630 O O . PRO A 1 80 ? -15.562 16.141 7.715 1 80.56 80 PRO A O 1
ATOM 633 N N . SER A 1 81 ? -14.719 16.422 5.723 1 77.69 81 SER A N 1
ATOM 634 C CA . SER A 1 81 ? -13.344 16.25 6.184 1 77.69 81 SER A CA 1
ATOM 635 C C . SER A 1 81 ? -12.461 17.406 5.738 1 77.69 81 SER A C 1
ATOM 637 O O . SER A 1 81 ? -12.703 18.031 4.699 1 77.69 81 SER A O 1
ATOM 639 N N . GLY A 1 82 ? -11.547 17.984 6.52 1 81.81 82 GLY A N 1
ATOM 640 C CA . GLY A 1 82 ? -10.773 19.172 6.18 1 81.81 82 GLY A CA 1
ATOM 641 C C . GLY A 1 82 ? -9.273 18.938 6.234 1 81.81 82 GLY A C 1
ATOM 642 O O . GLY A 1 82 ? -8.508 19.875 6.492 1 81.81 82 GLY A O 1
ATOM 643 N N . TRP A 1 83 ? -8.891 17.75 5.93 1 93.31 83 TRP A N 1
ATOM 644 C CA . TRP A 1 83 ? -7.461 17.516 6.051 1 93.31 83 TRP A CA 1
ATOM 645 C C . TRP A 1 83 ? -6.762 17.703 4.707 1 93.31 83 TRP A C 1
ATOM 647 O O . TRP A 1 83 ? -7.293 17.312 3.666 1 93.31 83 TRP A O 1
ATOM 657 N N . LYS A 1 84 ? -5.598 18.328 4.695 1 96.62 84 LYS A N 1
ATOM 658 C CA . LYS A 1 84 ? -4.66 18.172 3.584 1 96.62 84 LYS A CA 1
ATOM 659 C C . LYS A 1 84 ? -3.922 16.844 3.672 1 96.62 84 LYS A C 1
ATOM 661 O O . LYS A 1 84 ? -3.342 16.516 4.711 1 96.62 84 LYS A O 1
ATOM 666 N N . CYS A 1 85 ? -3.943 16.094 2.621 1 98.31 85 CYS A N 1
ATOM 667 C CA . CYS A 1 85 ? -3.375 14.742 2.662 1 98.31 85 CYS A CA 1
ATOM 668 C C . CYS A 1 85 ? -3.041 14.25 1.261 1 98.31 85 CYS A C 1
ATOM 670 O O . CYS A 1 85 ? -3.854 14.375 0.343 1 98.31 85 CYS A O 1
ATOM 672 N N . ALA A 1 86 ? -1.877 13.688 1.076 1 98.69 86 ALA A N 1
ATOM 673 C CA . ALA A 1 86 ? -1.431 13.023 -0.147 1 98.69 86 ALA A CA 1
ATOM 674 C C . ALA A 1 86 ? -0.842 11.648 0.157 1 98.69 86 ALA A C 1
ATOM 676 O O . ALA A 1 86 ? -0.24 11.445 1.214 1 98.69 86 ALA A O 1
ATOM 677 N N . GLU A 1 87 ? -1.092 10.781 -0.719 1 98.81 87 GLU A N 1
ATOM 678 C CA . GLU A 1 87 ? -0.619 9.406 -0.6 1 98.81 87 GLU A CA 1
ATOM 679 C C . GLU A 1 87 ? 0.258 9.016 -1.787 1 98.81 87 GLU A C 1
ATOM 681 O O . GLU A 1 87 ? -0.032 9.391 -2.926 1 98.81 87 GLU A O 1
ATOM 686 N N . TYR A 1 88 ? 1.33 8.273 -1.556 1 98.94 88 TYR A N 1
ATOM 687 C CA . TYR A 1 88 ? 2.266 7.887 -2.604 1 98.94 88 TYR A CA 1
ATOM 688 C C . TYR A 1 88 ? 2.609 6.402 -2.504 1 98.94 88 TYR A C 1
ATOM 690 O O . TYR A 1 88 ? 2.682 5.848 -1.404 1 98.94 88 TYR A O 1
ATOM 698 N N . LEU A 1 89 ? 2.771 5.77 -3.643 1 98.88 89 LEU A N 1
ATOM 699 C CA . LEU A 1 89 ? 3.561 4.547 -3.764 1 98.88 89 LEU A CA 1
ATOM 700 C C . LEU A 1 89 ? 4.93 4.844 -4.363 1 98.88 89 LEU A C 1
ATOM 702 O O . LEU A 1 89 ? 5.035 5.207 -5.535 1 98.88 89 LEU A O 1
ATOM 706 N N . MET A 1 90 ? 5.949 4.672 -3.529 1 98.88 90 MET A N 1
ATOM 707 C CA . MET A 1 90 ? 7.285 4.992 -4.016 1 98.88 90 MET A CA 1
ATOM 708 C C . MET A 1 90 ? 8.242 3.822 -3.799 1 98.88 90 MET A C 1
ATOM 710 O O . MET A 1 90 ? 8.117 3.094 -2.812 1 98.88 90 MET A O 1
ATOM 714 N N . GLY A 1 91 ? 9.125 3.574 -4.727 1 98.56 91 GLY A N 1
ATOM 715 C CA . GLY A 1 91 ? 10.094 2.486 -4.691 1 98.56 91 GLY A CA 1
ATOM 716 C C . GLY A 1 91 ? 11.039 2.488 -5.879 1 98.56 91 GLY A C 1
ATOM 717 O O . GLY A 1 91 ? 11.406 3.551 -6.383 1 98.56 91 GLY A O 1
ATOM 718 N N . ASN A 1 92 ? 11.57 1.397 -6.152 1 98.44 92 ASN A N 1
ATOM 719 C CA . ASN A 1 92 ? 12.492 1.113 -7.246 1 98.44 92 ASN A CA 1
ATOM 720 C C . ASN A 1 92 ? 12.398 -0.342 -7.695 1 98.44 92 ASN A C 1
ATOM 722 O O . ASN A 1 92 ? 12.781 -1.251 -6.953 1 98.44 92 ASN A O 1
ATOM 726 N N . HIS A 1 93 ? 11.859 -0.552 -8.977 1 97.5 93 HIS A N 1
ATOM 727 C CA . HIS A 1 93 ? 11.57 -1.924 -9.375 1 97.5 93 HIS A CA 1
ATOM 728 C C . HIS A 1 93 ? 12.859 -2.717 -9.586 1 97.5 93 HIS A C 1
ATOM 730 O O . HIS A 1 93 ? 12.844 -3.949 -9.578 1 97.5 93 HIS A O 1
ATOM 736 N N . VAL A 1 94 ? 14.031 -2.086 -9.797 1 97.19 94 VAL A N 1
ATOM 737 C CA . VAL A 1 94 ? 15.297 -2.807 -9.82 1 97.19 94 VAL A CA 1
ATOM 738 C C . VAL A 1 94 ? 15.578 -3.398 -8.438 1 97.19 94 VAL A C 1
ATOM 740 O O . VAL A 1 94 ? 15.961 -4.566 -8.328 1 97.19 94 VAL A O 1
ATOM 743 N N . THR A 1 95 ? 15.359 -2.582 -7.395 1 97.94 95 THR A N 1
ATOM 744 C CA . THR A 1 95 ? 15.492 -3.072 -6.027 1 97.94 95 THR A CA 1
ATOM 745 C C . THR A 1 95 ? 14.469 -4.172 -5.746 1 97.94 95 THR A C 1
ATOM 747 O O . THR A 1 95 ? 14.82 -5.227 -5.207 1 97.94 95 THR A O 1
ATOM 750 N N . ALA A 1 96 ? 13.219 -3.941 -6.109 1 97.69 96 ALA A N 1
ATOM 751 C CA . ALA A 1 96 ? 12.141 -4.902 -5.879 1 97.69 96 ALA A CA 1
ATOM 752 C C . ALA A 1 96 ? 12.445 -6.234 -6.555 1 97.69 96 ALA A C 1
ATOM 754 O O . ALA A 1 96 ? 12.125 -7.297 -6.016 1 97.69 96 ALA A O 1
ATOM 755 N N . GLN A 1 97 ? 13.055 -6.195 -7.773 1 97.12 97 GLN A N 1
ATOM 756 C CA . GLN A 1 97 ? 13.367 -7.402 -8.531 1 97.12 97 GLN A CA 1
ATOM 757 C C . GLN A 1 97 ? 14.297 -8.32 -7.734 1 97.12 97 GLN A C 1
ATOM 759 O O . GLN A 1 97 ? 14.18 -9.547 -7.812 1 97.12 97 GLN A O 1
ATOM 764 N N . GLY A 1 98 ? 15.172 -7.789 -7 1 95.88 98 GLY A N 1
ATOM 765 C CA . GLY A 1 98 ? 16.078 -8.57 -6.18 1 95.88 98 GLY A CA 1
ATOM 766 C C . GLY A 1 98 ? 15.375 -9.414 -5.133 1 95.88 98 GLY A C 1
ATOM 767 O O . GLY A 1 98 ? 15.914 -10.422 -4.676 1 95.88 98 GLY A O 1
ATOM 768 N N . MET A 1 99 ? 14.227 -9.023 -4.699 1 97.75 99 MET A N 1
ATOM 769 C CA . MET A 1 99 ? 13.406 -9.797 -3.773 1 97.75 99 MET A CA 1
ATOM 770 C C . MET A 1 99 ? 12.406 -10.664 -4.531 1 97.75 99 MET A C 1
ATOM 772 O O . MET A 1 99 ? 12.234 -11.844 -4.219 1 97.75 99 MET A O 1
ATOM 776 N N . PHE A 1 100 ? 11.883 -10.117 -5.598 1 97.5 100 PHE A N 1
ATOM 777 C CA . PHE A 1 100 ? 10.797 -10.688 -6.383 1 97.5 100 PHE A CA 1
ATOM 778 C C . PHE A 1 100 ? 11.211 -12.023 -6.996 1 97.5 100 PHE A C 1
ATOM 780 O O . PHE A 1 100 ? 10.422 -12.969 -7.039 1 97.5 100 PHE A O 1
ATOM 787 N N . ARG A 1 101 ? 12.414 -12.094 -7.434 1 95.44 101 ARG A N 1
ATOM 788 C CA . ARG A 1 101 ? 12.898 -13.305 -8.086 1 95.44 101 ARG A CA 1
ATOM 789 C C . ARG A 1 101 ? 12.867 -14.492 -7.133 1 95.44 101 ARG A C 1
ATOM 791 O O . ARG A 1 101 ? 12.805 -15.641 -7.57 1 95.44 101 ARG A O 1
ATOM 798 N N . HIS A 1 102 ? 12.852 -14.219 -5.797 1 95.44 102 HIS A N 1
ATOM 799 C CA . HIS A 1 102 ? 12.852 -15.281 -4.797 1 95.44 102 HIS A CA 1
ATOM 800 C C . HIS A 1 102 ? 11.438 -15.578 -4.312 1 95.44 102 HIS A C 1
ATOM 802 O O . HIS A 1 102 ? 11.117 -16.719 -3.973 1 95.44 102 HIS A O 1
ATOM 808 N N . ASP A 1 103 ? 10.602 -14.57 -4.266 1 96.62 103 ASP A N 1
ATOM 809 C CA . ASP A 1 103 ? 9.258 -14.68 -3.709 1 96.62 103 ASP A CA 1
ATOM 810 C C . ASP A 1 103 ? 8.352 -13.57 -4.25 1 96.62 103 ASP A C 1
ATOM 812 O O . ASP A 1 103 ? 8.422 -12.43 -3.801 1 96.62 103 ASP A O 1
ATOM 816 N N . PRO A 1 104 ? 7.402 -13.883 -5.152 1 97.12 104 PRO A N 1
ATOM 817 C CA . PRO A 1 104 ? 6.551 -12.836 -5.727 1 97.12 104 PRO A CA 1
ATOM 818 C C . PRO A 1 104 ? 5.629 -12.195 -4.691 1 97.12 104 PRO A C 1
ATOM 820 O O . PRO A 1 104 ? 5.156 -11.07 -4.895 1 97.12 104 PRO A O 1
ATOM 823 N N . ALA A 1 105 ? 5.387 -12.82 -3.535 1 97.56 105 ALA A N 1
ATOM 824 C CA . ALA A 1 105 ? 4.496 -12.305 -2.5 1 97.56 105 ALA A CA 1
ATOM 825 C C . ALA A 1 105 ? 5.031 -11 -1.916 1 97.56 105 ALA A C 1
ATOM 827 O O . ALA A 1 105 ? 4.277 -10.219 -1.326 1 97.56 105 ALA A O 1
ATOM 828 N N . VAL A 1 106 ? 6.32 -10.75 -2.082 1 98.31 106 VAL A N 1
ATOM 829 C CA . VAL A 1 106 ? 6.957 -9.578 -1.493 1 98.31 106 VAL A CA 1
ATOM 830 C C . VAL A 1 106 ? 6.336 -8.305 -2.072 1 98.31 106 VAL A C 1
ATOM 832 O O . VAL A 1 106 ? 6.41 -7.234 -1.465 1 98.31 106 VAL A O 1
ATOM 835 N N . MET A 1 107 ? 5.656 -8.406 -3.271 1 98.56 107 MET A N 1
ATOM 836 C CA . MET A 1 107 ? 5.086 -7.242 -3.943 1 98.56 107 MET A CA 1
ATOM 837 C C . MET A 1 107 ? 3.908 -6.684 -3.154 1 98.56 107 MET A C 1
ATOM 839 O O . MET A 1 107 ? 3.451 -5.57 -3.416 1 98.56 107 MET A O 1
ATOM 843 N N . LEU A 1 108 ? 3.443 -7.438 -2.117 1 98.75 108 LEU A N 1
ATOM 844 C CA . LEU A 1 108 ? 2.414 -6.926 -1.22 1 98.75 108 LEU A CA 1
ATOM 845 C C . LEU A 1 108 ? 2.912 -5.703 -0.457 1 98.75 108 LEU A C 1
ATOM 847 O O . LEU A 1 108 ? 2.117 -4.859 -0.039 1 98.75 108 LEU A O 1
ATOM 851 N N . HIS A 1 109 ? 4.258 -5.582 -0.349 1 98.81 109 HIS A N 1
ATOM 852 C CA . HIS A 1 109 ? 4.793 -4.512 0.482 1 98.81 109 HIS A CA 1
ATOM 853 C C . HIS A 1 109 ? 5.758 -3.631 -0.306 1 98.81 109 HIS A C 1
ATOM 855 O O . HIS A 1 109 ? 6.465 -2.805 0.273 1 98.81 109 HIS A O 1
ATOM 861 N N . ALA A 1 110 ? 5.859 -3.83 -1.607 1 98.56 110 ALA A N 1
ATOM 862 C CA . ALA A 1 110 ? 6.582 -2.986 -2.555 1 98.56 110 ALA A CA 1
ATOM 863 C C . ALA A 1 110 ? 5.676 -2.551 -3.703 1 98.56 110 ALA A C 1
ATOM 865 O O . ALA A 1 110 ? 4.969 -3.373 -4.293 1 98.56 110 ALA A O 1
ATOM 866 N N . PRO A 1 111 ? 5.645 -1.288 -4.094 1 98.69 111 PRO A N 1
ATOM 867 C CA . PRO A 1 111 ? 6.445 -0.18 -3.566 1 98.69 111 PRO A CA 1
ATOM 868 C C . PRO A 1 111 ? 5.965 0.29 -2.193 1 98.69 111 PRO A C 1
ATOM 870 O O . PRO A 1 111 ? 4.891 -0.114 -1.739 1 98.69 111 PRO A O 1
ATOM 873 N N . LEU A 1 112 ? 6.797 1.027 -1.471 1 98.88 112 LEU A N 1
ATOM 874 C CA . LEU A 1 112 ? 6.434 1.544 -0.156 1 98.88 112 LEU A CA 1
ATOM 875 C C . LEU A 1 112 ? 5.301 2.562 -0.266 1 98.88 112 LEU A C 1
ATOM 877 O O . LEU A 1 112 ? 5.277 3.369 -1.199 1 98.88 112 LEU A O 1
ATOM 881 N N . A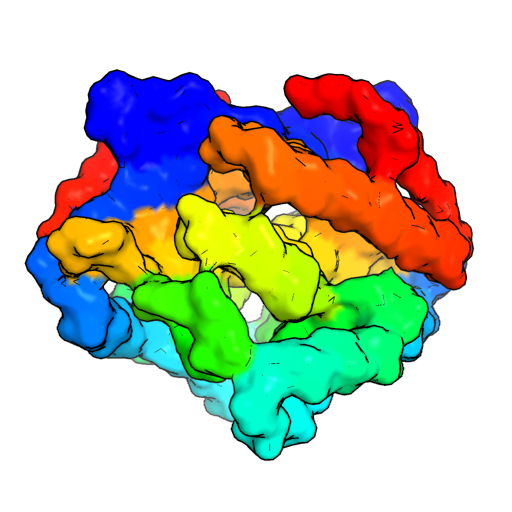RG A 1 113 ? 4.418 2.527 0.677 1 98.94 113 ARG A N 1
ATOM 882 C CA . ARG A 1 113 ? 3.371 3.541 0.751 1 98.94 113 ARG A CA 1
ATOM 883 C C . ARG A 1 113 ? 3.725 4.621 1.767 1 98.94 113 ARG A C 1
ATOM 885 O O . ARG A 1 113 ? 4.074 4.316 2.91 1 98.94 113 ARG A O 1
ATOM 892 N N . THR A 1 114 ? 3.699 5.855 1.362 1 98.88 114 THR A N 1
ATOM 893 C CA . THR A 1 114 ? 3.889 7.004 2.24 1 98.88 114 THR A CA 1
ATOM 894 C C . THR A 1 114 ? 2.68 7.934 2.184 1 98.88 114 THR A C 1
ATOM 896 O O . THR A 1 114 ? 2.061 8.094 1.13 1 98.88 114 THR A O 1
ATOM 899 N N . VAL A 1 115 ? 2.398 8.508 3.303 1 98.88 115 VAL A N 1
ATOM 900 C CA . VAL A 1 115 ? 1.317 9.484 3.402 1 98.88 115 VAL A CA 1
ATOM 901 C C . VAL A 1 115 ? 1.843 10.773 4.023 1 98.88 115 VAL A C 1
ATOM 903 O O . VAL A 1 115 ? 2.518 10.75 5.055 1 98.88 115 VAL A O 1
ATOM 906 N N . LEU A 1 116 ? 1.656 11.875 3.357 1 98.88 116 LEU A N 1
ATOM 907 C CA . LEU A 1 116 ? 1.907 13.203 3.906 1 98.88 116 LEU A CA 1
ATOM 908 C C . LEU A 1 116 ? 0.598 13.906 4.25 1 98.88 116 LEU A C 1
ATOM 910 O O . LEU A 1 116 ? -0.344 13.898 3.457 1 98.88 116 LEU A O 1
ATOM 914 N N . TYR A 1 117 ? 0.469 14.469 5.434 1 98.56 117 TYR A N 1
ATOM 915 C CA . TYR A 1 117 ? -0.726 15.219 5.801 1 98.56 117 TYR A CA 1
ATOM 916 C C . TYR A 1 117 ? -0.393 16.328 6.801 1 98.56 117 TYR A C 1
ATOM 918 O O . TYR A 1 117 ? 0.672 16.297 7.422 1 98.56 117 TYR A O 1
ATOM 926 N N . ALA A 1 118 ? -1.262 17.312 6.848 1 97.75 118 ALA A N 1
ATOM 927 C CA . ALA A 1 118 ? -1.198 18.344 7.871 1 97.75 118 ALA A CA 1
ATOM 928 C C . ALA A 1 118 ? -2.156 18.047 9.023 1 97.75 118 ALA A C 1
ATOM 930 O O . ALA A 1 118 ? -3.328 17.734 8.789 1 97.75 118 ALA A O 1
ATOM 931 N N . ASP A 1 119 ? -1.597 18.047 10.234 1 95.31 119 ASP A N 1
ATOM 932 C CA . ASP A 1 119 ? -2.492 17.828 11.367 1 95.31 119 ASP A CA 1
ATOM 933 C C . ASP A 1 119 ? -3.234 19.109 11.734 1 95.31 119 ASP A C 1
ATOM 935 O O . ASP A 1 119 ? -3.152 20.109 11.008 1 95.31 119 ASP A O 1
ATOM 939 N N . ALA A 1 120 ? -4.051 19.062 12.781 1 91.19 120 ALA A N 1
ATOM 940 C CA . ALA A 1 120 ? -4.918 20.188 13.164 1 91.19 120 ALA A CA 1
ATOM 941 C C . ALA A 1 120 ? -4.098 21.406 13.547 1 91.19 120 ALA A C 1
ATOM 943 O O . ALA A 1 120 ? -4.578 22.547 13.445 1 91.19 120 ALA A O 1
ATOM 944 N N . GLU A 1 121 ? -2.861 21.219 13.93 1 93 121 GLU A N 1
ATOM 945 C CA . GLU A 1 121 ? -1.989 22.328 14.328 1 93 121 GLU A CA 1
ATOM 946 C C . GLU A 1 121 ? -1.177 22.844 13.148 1 93 121 GLU A C 1
ATOM 948 O O . GLU A 1 121 ? -0.374 23.766 13.297 1 93 121 GLU A O 1
ATOM 953 N N . GLY A 1 122 ? -1.335 22.219 12.039 1 92.38 122 GLY A N 1
ATOM 954 C CA . GLY A 1 122 ? -0.641 22.672 10.836 1 92.38 122 GLY A CA 1
ATOM 955 C C . GLY A 1 122 ? 0.714 22 10.656 1 92.38 122 GLY A C 1
ATOM 956 O O . GLY A 1 122 ? 1.449 22.344 9.719 1 92.38 122 GLY A O 1
ATOM 957 N N . ARG A 1 123 ? 1.019 21.125 11.562 1 96.44 123 ARG A N 1
ATOM 958 C CA . ARG A 1 123 ? 2.273 20.406 11.406 1 96.44 123 ARG A CA 1
ATOM 959 C C . ARG A 1 123 ? 2.16 19.344 10.312 1 96.44 123 ARG A C 1
ATOM 961 O O . ARG A 1 123 ? 1.139 18.656 10.203 1 96.44 123 ARG A O 1
ATOM 968 N N . THR A 1 124 ? 3.195 19.188 9.516 1 98.31 124 THR A N 1
ATOM 969 C CA . THR A 1 124 ? 3.215 18.219 8.43 1 98.31 124 THR A CA 1
ATOM 970 C C . THR A 1 124 ? 3.801 16.891 8.898 1 98.31 124 THR A C 1
ATOM 972 O O . THR A 1 124 ? 4.871 16.859 9.516 1 98.31 124 THR A O 1
ATOM 975 N N . HIS A 1 125 ? 3.098 15.859 8.656 1 98.25 125 HIS A N 1
ATOM 976 C CA . HIS A 1 125 ? 3.527 14.516 9.016 1 98.25 125 HIS A CA 1
ATOM 977 C C . HIS A 1 125 ? 3.785 13.672 7.773 1 98.25 125 HIS A C 1
ATOM 979 O O . HIS A 1 125 ? 3.088 13.805 6.766 1 98.25 125 HIS A O 1
ATOM 985 N N . LEU A 1 126 ? 4.777 12.828 7.816 1 98.62 126 LEU A N 1
ATOM 986 C CA . LEU A 1 126 ? 5 11.719 6.887 1 98.62 126 LEU A CA 1
ATOM 987 C C . LEU A 1 126 ? 4.914 10.383 7.609 1 98.62 126 LEU A C 1
ATOM 989 O O . LEU A 1 126 ? 5.664 10.125 8.555 1 98.62 126 LEU A O 1
ATOM 993 N N . ASN A 1 127 ? 3.988 9.578 7.211 1 98.69 127 ASN A N 1
ATOM 994 C CA . ASN A 1 127 ? 3.848 8.234 7.77 1 98.69 127 ASN A CA 1
ATOM 995 C C . ASN A 1 127 ? 4.301 7.168 6.777 1 98.69 127 ASN A C 1
ATOM 997 O O . ASN A 1 127 ? 4.039 7.277 5.578 1 98.69 127 ASN A O 1
ATOM 1001 N N . VAL A 1 128 ? 4.91 6.172 7.266 1 98.75 128 VAL A N 1
ATOM 1002 C CA . VAL A 1 128 ? 5.371 5.031 6.488 1 98.75 128 VAL A CA 1
ATOM 1003 C C . VAL A 1 128 ? 5.645 3.848 7.414 1 98.75 128 VAL A C 1
ATOM 1005 O O . VAL A 1 128 ? 6.113 4.027 8.539 1 98.75 128 VAL A O 1
ATOM 1008 N N . ASP A 1 129 ? 5.316 2.664 7.016 1 98.38 129 ASP A N 1
ATOM 1009 C CA . ASP A 1 129 ? 5.758 1.488 7.758 1 98.38 129 ASP A CA 1
ATOM 1010 C C . ASP A 1 129 ? 7.242 1.211 7.516 1 98.38 129 ASP A C 1
ATOM 1012 O O . ASP A 1 129 ? 7.719 1.3 6.379 1 98.38 129 ASP A O 1
ATOM 1016 N N . GLN A 1 130 ? 7.91 0.886 8.555 1 97.75 130 GLN A N 1
ATOM 1017 C CA . GLN A 1 130 ? 9.32 0.544 8.414 1 97.75 130 GLN A CA 1
ATOM 1018 C C . GLN A 1 130 ? 9.508 -0.625 7.449 1 97.75 130 GLN A C 1
ATOM 1020 O O . GLN A 1 130 ? 9.008 -1.725 7.695 1 97.75 130 GLN A O 1
ATOM 1025 N N . PRO A 1 131 ? 10.32 -0.412 6.398 1 98.31 131 PRO A N 1
ATOM 1026 C CA . PRO A 1 131 ? 10.453 -1.439 5.363 1 98.31 131 PRO A CA 1
ATOM 1027 C C . PRO A 1 131 ? 10.945 -2.773 5.914 1 98.31 131 PRO A C 1
ATOM 1029 O O . PRO A 1 131 ? 10.367 -3.82 5.625 1 98.31 131 PRO A O 1
ATOM 1032 N N . SER A 1 132 ? 11.93 -2.791 6.766 1 97.56 132 SER A N 1
ATOM 1033 C CA . SER A 1 132 ? 12.531 -4.039 7.23 1 97.56 132 SER A CA 1
ATOM 1034 C C . SER A 1 132 ? 11.539 -4.848 8.062 1 97.56 132 SER A C 1
ATOM 1036 O O . SER A 1 132 ? 11.602 -6.078 8.086 1 97.56 132 SER A O 1
ATOM 1038 N N . SER A 1 133 ? 10.633 -4.184 8.711 1 96.88 133 SER A N 1
ATOM 1039 C CA . SER A 1 133 ? 9.664 -4.898 9.531 1 96.88 133 SER A CA 1
ATOM 1040 C C . SER A 1 133 ? 8.742 -5.762 8.672 1 96.88 133 SER A C 1
ATOM 1042 O O . SER A 1 133 ? 8.375 -6.867 9.07 1 96.88 133 SER A O 1
ATOM 1044 N N . HIS A 1 134 ? 8.352 -5.25 7.477 1 97.75 134 HIS A N 1
ATOM 1045 C CA . HIS A 1 134 ? 7.555 -6.051 6.555 1 97.75 134 HIS A CA 1
ATOM 1046 C C . HIS A 1 134 ? 8.398 -7.145 5.906 1 97.75 134 HIS A C 1
ATOM 1048 O O . HIS A 1 134 ? 8.023 -8.32 5.922 1 97.75 134 HIS A O 1
ATOM 1054 N N . PHE A 1 135 ? 9.523 -6.793 5.434 1 98.12 135 PHE A N 1
ATOM 1055 C CA . PHE A 1 135 ? 10.25 -7.691 4.539 1 98.12 135 PHE A CA 1
ATOM 1056 C C . PHE A 1 135 ? 10.945 -8.789 5.328 1 98.12 135 PHE A C 1
ATOM 1058 O O . PHE A 1 135 ? 11.164 -9.891 4.816 1 98.12 135 PHE A O 1
ATOM 1065 N N . ALA A 1 136 ? 11.266 -8.555 6.625 1 96.81 136 ALA A N 1
ATOM 1066 C CA . ALA A 1 136 ? 11.805 -9.617 7.469 1 96.81 136 ALA A CA 1
ATOM 1067 C C . ALA A 1 136 ? 10.797 -10.758 7.641 1 96.81 136 ALA A C 1
ATOM 1069 O O . ALA A 1 136 ? 11.188 -11.906 7.848 1 96.81 136 ALA A O 1
ATOM 1070 N N . SER A 1 137 ? 9.555 -10.469 7.465 1 97.06 137 SER A N 1
ATOM 1071 C CA . SER A 1 137 ? 8.5 -11.43 7.766 1 97.06 137 SER A CA 1
ATOM 1072 C C . SER A 1 137 ? 8.438 -12.531 6.715 1 97.06 137 SER A C 1
ATOM 1074 O O . SER A 1 137 ? 7.801 -13.562 6.926 1 97.06 137 SER A O 1
ATOM 1076 N N . TYR A 1 138 ? 9.07 -12.391 5.574 1 97.25 138 TYR A N 1
ATOM 1077 C CA . TYR A 1 138 ? 9.008 -13.375 4.5 1 97.25 138 TYR A CA 1
ATOM 1078 C C . TYR A 1 138 ? 9.969 -14.531 4.762 1 97.25 138 TYR A C 1
ATOM 1080 O O . TYR A 1 138 ? 9.938 -15.539 4.059 1 97.25 138 TYR A O 1
ATOM 1088 N N . GLY A 1 139 ? 10.898 -14.344 5.734 1 96.56 139 GLY A N 1
ATOM 1089 C CA . GLY A 1 139 ? 11.742 -15.438 6.195 1 96.56 139 GLY A CA 1
ATOM 1090 C C . GLY A 1 139 ? 12.836 -15.805 5.215 1 96.56 139 GLY A C 1
ATOM 1091 O O . GLY A 1 139 ? 13.312 -16.938 5.199 1 96.56 139 GLY A O 1
ATOM 1092 N N . LYS A 1 140 ? 13.141 -15.023 4.285 1 97.19 140 LYS A N 1
ATOM 1093 C CA . LYS A 1 140 ? 14.219 -15.203 3.318 1 97.19 140 LYS A CA 1
ATOM 1094 C C . LYS A 1 140 ? 15.32 -14.172 3.529 1 97.19 140 LYS A C 1
ATOM 1096 O O . LYS A 1 140 ? 15.07 -12.969 3.465 1 97.19 140 LYS A O 1
ATOM 1101 N N . PRO A 1 141 ? 16.531 -14.641 3.758 1 97 141 PRO A N 1
ATOM 1102 C CA . PRO A 1 141 ? 17.641 -13.719 4.035 1 97 141 PRO A CA 1
ATOM 1103 C C . PRO A 1 141 ? 17.812 -12.664 2.945 1 97 141 PRO A C 1
ATOM 1105 O O . PRO A 1 141 ? 18.109 -11.508 3.244 1 97 141 PRO A O 1
ATOM 1108 N N . GLU A 1 142 ? 17.609 -13.047 1.662 1 96.88 142 GLU A N 1
ATOM 1109 C CA . GLU A 1 142 ? 17.766 -12.125 0.545 1 96.88 142 GLU A CA 1
ATOM 1110 C C . GLU A 1 142 ? 16.734 -11 0.619 1 96.88 142 GLU A C 1
ATOM 1112 O O . GLU A 1 142 ? 17.047 -9.844 0.291 1 96.88 142 GLU A O 1
ATOM 1117 N N . VAL A 1 143 ? 15.547 -11.297 1.095 1 97.94 143 VAL A N 1
ATOM 1118 C CA . VAL A 1 143 ? 14.469 -10.328 1.224 1 97.94 143 VAL A CA 1
ATOM 1119 C C . VAL A 1 143 ? 14.711 -9.438 2.441 1 97.94 143 VAL A C 1
ATOM 1121 O O . VAL A 1 143 ? 14.562 -8.219 2.367 1 97.94 143 VAL A O 1
ATOM 1124 N N . THR A 1 144 ? 15.172 -10.047 3.525 1 97.25 144 THR A N 1
ATOM 1125 C CA . THR A 1 144 ? 15.469 -9.32 4.758 1 97.25 144 THR A CA 1
ATOM 1126 C C . THR A 1 144 ? 16.547 -8.281 4.523 1 97.25 144 THR A C 1
ATOM 1128 O O . THR A 1 144 ? 16.453 -7.145 5 1 97.25 144 THR A O 1
ATOM 1131 N N . GLU A 1 145 ? 17.547 -8.656 3.779 1 96.62 145 GLU A N 1
ATOM 1132 C CA . GLU A 1 145 ? 18.672 -7.746 3.51 1 96.62 145 GLU A CA 1
ATOM 1133 C C . GLU A 1 145 ? 18.203 -6.535 2.699 1 96.62 145 GLU A C 1
ATOM 1135 O O . GLU A 1 145 ? 18.625 -5.406 2.969 1 96.62 145 GLU A O 1
ATOM 1140 N N . VAL A 1 146 ? 17.375 -6.773 1.718 1 97.69 146 VAL A N 1
ATOM 1141 C CA . VAL A 1 146 ? 16.844 -5.668 0.931 1 97.69 146 VAL A CA 1
ATOM 1142 C C . VAL A 1 146 ? 16 -4.754 1.824 1 97.69 146 VAL A C 1
ATOM 1144 O O . VAL A 1 146 ? 16.062 -3.529 1.704 1 97.69 146 VAL A O 1
ATOM 1147 N N . GLY A 1 147 ? 15.195 -5.348 2.758 1 97.75 147 GLY A N 1
ATOM 1148 C CA . GLY A 1 147 ? 14.445 -4.551 3.711 1 97.75 147 GLY A CA 1
ATOM 1149 C C . GLY A 1 147 ? 15.312 -3.607 4.523 1 97.75 147 GLY A C 1
ATOM 1150 O O . GLY A 1 147 ? 14.961 -2.443 4.719 1 97.75 147 GLY A O 1
ATOM 1151 N N . ARG A 1 148 ? 16.453 -4.074 4.957 1 97.31 148 ARG A N 1
ATOM 1152 C CA . ARG A 1 148 ? 17.375 -3.258 5.727 1 97.31 148 ARG A CA 1
ATOM 1153 C C . ARG A 1 148 ? 17.969 -2.148 4.867 1 97.31 148 ARG A C 1
ATOM 1155 O O . ARG A 1 148 ? 18.172 -1.025 5.34 1 97.31 148 ARG A O 1
ATOM 1162 N N . ARG A 1 149 ? 18.297 -2.494 3.672 1 97.25 149 ARG A N 1
ATOM 1163 C CA . ARG A 1 149 ? 18.797 -1.481 2.744 1 97.25 149 ARG A CA 1
ATOM 1164 C C . ARG A 1 149 ? 17.766 -0.386 2.525 1 97.25 149 ARG A C 1
ATOM 1166 O O . ARG A 1 149 ? 18.094 0.8 2.512 1 97.25 149 ARG A O 1
ATOM 1173 N N . LEU A 1 150 ? 16.516 -0.775 2.404 1 98.31 150 LEU A N 1
ATOM 1174 C CA . LEU A 1 150 ? 15.43 0.182 2.223 1 98.31 150 LEU A CA 1
ATOM 1175 C C . LEU A 1 150 ? 15.281 1.07 3.453 1 98.31 150 LEU A C 1
ATOM 1177 O O . LEU A 1 150 ? 14.953 2.252 3.332 1 98.31 150 LEU A O 1
ATOM 1181 N N . ASP A 1 151 ? 15.508 0.509 4.648 1 97.94 151 ASP A N 1
ATOM 1182 C CA . ASP A 1 151 ? 15.523 1.334 5.852 1 97.94 151 ASP A CA 1
ATOM 1183 C C . ASP A 1 151 ? 16.531 2.477 5.723 1 97.94 151 ASP A C 1
ATOM 1185 O O . ASP A 1 151 ? 16.203 3.633 5.988 1 97.94 151 ASP A O 1
ATOM 1189 N N . ARG A 1 152 ? 17.703 2.137 5.281 1 97.62 152 ARG A N 1
ATOM 1190 C CA . ARG A 1 152 ? 18.766 3.125 5.168 1 97.62 152 ARG A CA 1
ATOM 1191 C C . ARG A 1 152 ? 18.438 4.164 4.102 1 97.62 152 ARG A C 1
ATOM 1193 O O . ARG A 1 152 ? 18.672 5.359 4.297 1 97.62 152 ARG A O 1
ATOM 1200 N N . GLN A 1 153 ? 17.938 3.725 3.004 1 98.31 153 GLN A N 1
ATOM 1201 C CA . GLN A 1 153 ? 17.578 4.637 1.925 1 98.31 153 GLN A CA 1
ATOM 1202 C C . GLN A 1 153 ? 16.453 5.574 2.355 1 98.31 153 GLN A C 1
ATOM 1204 O O . GLN A 1 153 ? 16.453 6.758 2.014 1 98.31 153 GLN A O 1
ATOM 1209 N N . LEU A 1 154 ? 15.477 5.031 3.082 1 98.44 154 LEU A N 1
ATOM 1210 C CA . LEU A 1 154 ? 14.406 5.859 3.629 1 98.44 154 LEU A CA 1
ATOM 1211 C C . LEU A 1 154 ? 14.961 6.887 4.613 1 98.44 154 LEU A C 1
ATOM 1213 O O . LEU A 1 154 ? 14.547 8.047 4.602 1 98.44 154 LEU A O 1
ATOM 1217 N N . ALA A 1 155 ? 15.859 6.461 5.461 1 97.75 155 ALA A N 1
ATOM 1218 C CA . ALA A 1 155 ? 16.516 7.383 6.387 1 97.75 155 ALA A CA 1
ATOM 1219 C C . ALA A 1 155 ? 17.188 8.531 5.637 1 97.75 155 ALA A C 1
ATOM 1221 O O . ALA A 1 155 ? 17.047 9.695 6.02 1 97.75 155 ALA A O 1
ATOM 1222 N N . ASP A 1 156 ? 17.891 8.195 4.578 1 98.31 156 ASP A N 1
ATOM 1223 C CA . ASP A 1 156 ? 18.562 9.211 3.771 1 98.31 156 ASP A CA 1
ATOM 1224 C C . ASP A 1 156 ? 17.562 10.203 3.188 1 98.31 156 ASP A C 1
ATOM 1226 O O . ASP A 1 156 ? 17.812 11.406 3.182 1 98.31 156 ASP A O 1
ATOM 1230 N N . LEU A 1 157 ? 16.453 9.695 2.668 1 98.62 157 LEU A N 1
ATOM 1231 C CA . LEU A 1 157 ? 15.414 10.555 2.115 1 98.62 157 LEU A CA 1
ATOM 1232 C C . LEU A 1 157 ? 14.859 11.5 3.18 1 98.62 157 LEU A C 1
ATOM 1234 O O . LEU A 1 157 ? 14.688 12.695 2.928 1 98.62 157 LEU A O 1
ATOM 1238 N N . LEU A 1 158 ? 14.57 10.953 4.379 1 98.19 158 LEU A N 1
ATOM 1239 C CA . LEU A 1 158 ? 14.055 11.766 5.48 1 98.19 158 LEU A CA 1
ATOM 1240 C C . LEU A 1 158 ? 15.047 12.852 5.875 1 98.19 158 LEU A C 1
ATOM 1242 O O . LEU A 1 158 ? 14.656 13.977 6.172 1 98.19 158 LEU A O 1
ATOM 1246 N N . GLU A 1 159 ? 16.312 12.516 5.848 1 97.94 159 GLU A N 1
ATOM 1247 C CA . GLU A 1 159 ? 17.359 13.5 6.129 1 97.94 159 GLU A CA 1
ATOM 1248 C C . GLU A 1 159 ? 17.328 14.625 5.102 1 97.94 159 GLU A C 1
ATOM 1250 O O . GLU A 1 159 ? 17.438 15.805 5.461 1 97.94 159 GLU A O 1
ATOM 1255 N N . LEU A 1 160 ? 17.25 14.297 3.854 1 98.5 160 LEU A N 1
ATOM 1256 C CA . LEU A 1 160 ? 17.188 15.297 2.787 1 98.5 160 LEU A CA 1
ATOM 1257 C C . LEU A 1 160 ? 15.961 16.188 2.951 1 98.5 160 LEU A C 1
ATOM 1259 O O . LEU A 1 160 ? 15.992 17.375 2.578 1 98.5 160 LEU A O 1
ATOM 1263 N N . LEU A 1 161 ? 14.891 15.641 3.535 1 98.5 161 LEU A N 1
ATOM 1264 C CA . LEU A 1 161 ? 13.672 16.406 3.771 1 98.5 161 LEU A CA 1
ATOM 1265 C C . LEU A 1 161 ? 13.812 17.266 5.016 1 98.5 161 LEU A C 1
ATOM 1267 O O . LEU A 1 161 ? 12.914 18.062 5.328 1 98.5 161 LEU A O 1
ATOM 1271 N N . GLY A 1 162 ? 14.898 17.125 5.75 1 97.88 162 GLY A N 1
ATOM 1272 C CA . GLY A 1 162 ? 15.18 17.938 6.918 1 97.88 162 GLY A CA 1
ATOM 1273 C C . GLY A 1 162 ? 14.539 17.406 8.188 1 97.88 162 GLY A C 1
ATOM 1274 O O . GLY A 1 162 ? 14.422 18.141 9.18 1 97.88 162 GLY A O 1
ATOM 1275 N N . ALA A 1 163 ? 14.117 16.125 8.18 1 97.25 163 ALA A N 1
ATOM 1276 C CA . ALA A 1 163 ? 13.422 15.555 9.328 1 97.25 163 ALA A CA 1
ATOM 1277 C C . ALA A 1 163 ? 14.414 14.898 10.289 1 97.25 163 ALA A C 1
ATOM 1279 O O . ALA A 1 163 ? 15.547 14.594 9.914 1 97.25 163 ALA A O 1
ATOM 1280 N N . GLU A 1 164 ? 13.953 14.75 11.57 1 95.5 164 GLU A N 1
ATOM 1281 C CA . GLU A 1 164 ? 14.664 13.852 12.484 1 95.5 164 GLU A CA 1
ATOM 1282 C C . GLU A 1 164 ? 14.43 12.391 12.109 1 95.5 164 GLU A C 1
ATOM 1284 O O . GLU A 1 164 ? 13.297 11.914 12.125 1 95.5 164 GLU A O 1
ATOM 1289 N N . VAL A 1 165 ? 15.461 11.734 11.852 1 95.88 165 VAL A N 1
ATOM 1290 C CA . VAL A 1 165 ? 15.367 10.352 11.375 1 95.88 165 VAL A CA 1
ATOM 1291 C C . VAL A 1 165 ? 15.141 9.414 12.555 1 95.88 165 VAL A C 1
ATOM 1293 O O . VAL A 1 165 ? 15.898 9.43 13.523 1 95.88 165 VAL A O 1
ATOM 1296 N N . PRO A 1 166 ? 14.086 8.672 12.492 1 95 166 PRO A N 1
ATOM 1297 C CA . PRO A 1 166 ? 13.922 7.664 13.539 1 95 166 PRO A CA 1
ATOM 1298 C C . PRO A 1 166 ? 15.125 6.73 13.656 1 95 166 PRO A C 1
ATOM 1300 O O . PRO A 1 166 ? 15.617 6.219 12.648 1 95 166 PRO A O 1
ATOM 1303 N N . GLU A 1 167 ? 15.5 6.387 14.812 1 92.81 167 GLU A N 1
ATOM 1304 C CA . GLU A 1 167 ? 16.703 5.602 15.062 1 92.81 167 GLU A CA 1
ATOM 1305 C C . GLU A 1 167 ? 16.562 4.188 14.508 1 92.81 167 GLU A C 1
ATOM 1307 O O . GLU A 1 167 ? 17.547 3.592 14.055 1 92.81 167 GLU A O 1
ATOM 1312 N N . VAL A 1 168 ? 15.422 3.707 14.469 1 94.06 168 VAL A N 1
ATOM 1313 C CA . VAL A 1 168 ? 15.18 2.324 14.062 1 94.06 168 VAL A CA 1
ATOM 1314 C C . VAL A 1 168 ? 15.562 2.137 12.602 1 94.06 168 VAL A C 1
ATOM 1316 O O . VAL A 1 168 ? 15.773 1.009 12.148 1 94.06 168 VAL A O 1
ATOM 1319 N N . LEU A 1 169 ? 15.602 3.229 11.836 1 95.75 169 LEU A N 1
ATOM 1320 C CA . LEU A 1 169 ? 15.961 3.131 10.43 1 95.75 169 LEU A CA 1
ATOM 1321 C C . LEU A 1 169 ? 17.469 3.008 10.258 1 95.75 169 LEU A C 1
ATOM 1323 O O . LEU A 1 169 ? 17.953 2.633 9.188 1 95.75 169 LEU A O 1
ATOM 1327 N N . ARG A 1 170 ? 18.156 3.344 11.25 1 90.94 170 ARG A N 1
ATOM 1328 C CA . ARG A 1 170 ? 19.609 3.311 11.172 1 90.94 170 ARG A CA 1
ATOM 1329 C C . ARG A 1 170 ? 20.172 2.15 11.984 1 90.94 170 ARG A C 1
ATOM 1331 O O . ARG A 1 170 ? 21.312 1.731 11.773 1 90.94 170 ARG A O 1
ATOM 1338 N N . SER A 1 171 ? 19.406 1.786 12.961 1 77.19 171 SER A N 1
ATOM 1339 C CA . SER A 1 171 ? 19.938 0.751 13.852 1 77.19 171 SER A CA 1
ATOM 1340 C C . SER A 1 171 ? 19.469 -0.635 13.414 1 77.19 171 SER A C 1
ATOM 1342 O O . SER A 1 171 ? 18.453 -0.769 12.742 1 77.19 171 SER A O 1
ATOM 1344 N N . ALA A 1 172 ? 20.422 -1.54 13.492 1 62.44 172 ALA A N 1
ATOM 1345 C CA . ALA A 1 172 ? 20.062 -2.938 13.266 1 62.44 172 ALA A CA 1
ATOM 1346 C C . ALA A 1 172 ? 19.156 -3.455 14.375 1 62.44 172 ALA A C 1
ATOM 1348 O O . ALA A 1 172 ? 19.453 -4.477 15 1 62.44 172 ALA A O 1
ATOM 1349 N N . VAL A 1 173 ? 18.297 -2.652 14.883 1 56.62 173 VAL A N 1
ATOM 1350 C CA . VAL A 1 173 ? 17.438 -3.121 15.961 1 56.62 173 VAL A CA 1
ATOM 1351 C C . VAL A 1 173 ? 16.516 -4.223 15.445 1 56.62 173 VAL A C 1
ATOM 1353 O O . VAL A 1 173 ? 15.812 -4.035 14.438 1 56.62 173 VAL A O 1
ATOM 1356 N N . PRO A 1 174 ? 16.828 -5.48 15.945 1 57.47 174 PRO A N 1
ATOM 1357 C CA . PRO A 1 174 ? 15.953 -6.574 15.516 1 57.47 174 PRO A CA 1
ATOM 1358 C C . PRO A 1 174 ? 14.469 -6.227 15.633 1 57.47 174 PRO A C 1
ATOM 1360 O O . PRO A 1 174 ? 14.078 -5.477 16.531 1 57.47 174 PRO A O 1
ATOM 1363 N N . VAL A 1 175 ? 13.836 -6.43 14.625 1 57.94 175 VAL A N 1
ATOM 1364 C CA . VAL A 1 175 ? 12.383 -6.289 14.68 1 57.94 175 VAL A CA 1
ATOM 1365 C C . VAL A 1 175 ? 11.797 -7.352 15.609 1 57.94 175 VAL A C 1
ATOM 1367 O O . VAL A 1 175 ? 12.297 -8.477 15.672 1 57.94 175 VAL A O 1
ATOM 1370 N N . MET B 1 1 ? 2.697 -0.555 21 1 41.72 1 MET B N 1
ATOM 1371 C CA . MET B 1 1 ? 3.422 0.31 21.922 1 41.72 1 MET B CA 1
ATOM 1372 C C . MET B 1 1 ? 4.199 1.384 21.172 1 41.72 1 MET B C 1
ATOM 1374 O O . MET B 1 1 ? 4.883 1.088 20.188 1 41.72 1 MET B O 1
ATOM 1378 N N . THR B 1 2 ? 3.762 2.561 21.328 1 47.94 2 THR B N 1
ATOM 1379 C CA . THR B 1 2 ? 4.512 3.691 20.797 1 47.94 2 THR B CA 1
ATOM 1380 C C . THR B 1 2 ? 5.887 3.787 21.438 1 47.94 2 THR B C 1
ATOM 1382 O O . THR B 1 2 ? 6.027 3.549 22.641 1 47.94 2 THR B O 1
ATOM 1385 N N . SER B 1 3 ? 6.977 3.711 20.609 1 45.38 3 SER B N 1
ATOM 1386 C CA . SER B 1 3 ? 8.312 3.824 21.188 1 45.38 3 SER B CA 1
ATOM 1387 C C . SER B 1 3 ? 8.422 5.059 22.078 1 45.38 3 SER B C 1
ATOM 1389 O O . SER B 1 3 ? 7.645 6.004 21.938 1 45.38 3 SER B O 1
ATOM 1391 N N . ALA B 1 4 ? 9.172 5.059 23.109 1 46.84 4 ALA B N 1
ATOM 1392 C CA . ALA B 1 4 ? 9.43 6.152 24.031 1 46.84 4 ALA B CA 1
ATOM 1393 C C . ALA B 1 4 ? 9.727 7.449 23.297 1 46.84 4 ALA B C 1
ATOM 1395 O O . ALA B 1 4 ? 9.359 8.531 23.75 1 46.84 4 ALA B O 1
ATOM 1396 N N . SER B 1 5 ? 10.484 7.309 22.234 1 51.34 5 SER B N 1
ATOM 1397 C CA . SER B 1 5 ? 10.844 8.539 21.531 1 51.34 5 SER B CA 1
ATOM 1398 C C . SER B 1 5 ? 9.688 9.039 20.656 1 51.34 5 SER B C 1
ATOM 1400 O O . SER B 1 5 ? 9.727 10.156 20.156 1 51.34 5 SER B O 1
ATOM 1402 N N . GLY B 1 6 ? 8.477 8.211 20.688 1 63.62 6 GLY B N 1
ATOM 1403 C CA . GLY B 1 6 ? 7.258 8.625 20.016 1 63.62 6 GLY B CA 1
ATOM 1404 C C . GLY B 1 6 ? 7.371 8.586 18.5 1 63.62 6 GLY B C 1
ATOM 1405 O O . GLY B 1 6 ? 6.539 9.156 17.797 1 63.62 6 GLY B O 1
ATOM 1406 N N . GLN B 1 7 ? 8.391 7.812 18.016 1 82.81 7 GLN B N 1
ATOM 1407 C CA . GLN B 1 7 ? 8.703 7.918 16.594 1 82.81 7 GLN B CA 1
ATOM 1408 C C . GLN B 1 7 ? 8 6.824 15.797 1 82.81 7 GLN B C 1
ATOM 1410 O O . GLN B 1 7 ? 7.832 6.945 14.586 1 82.81 7 GLN B O 1
ATOM 1415 N N . TYR B 1 8 ? 7.566 5.703 16.562 1 92.75 8 TYR B N 1
ATOM 1416 C CA . TYR B 1 8 ? 6.859 4.672 15.812 1 92.75 8 TYR B CA 1
ATOM 1417 C C . TYR B 1 8 ? 5.836 3.963 16.688 1 92.75 8 TYR B C 1
ATOM 1419 O O . TYR B 1 8 ? 5.891 4.062 17.922 1 92.75 8 TYR B O 1
ATOM 1427 N N . THR B 1 9 ? 4.832 3.412 16.188 1 95.62 9 THR B N 1
ATOM 1428 C CA . THR B 1 9 ? 3.871 2.486 16.781 1 95.62 9 THR B CA 1
ATOM 1429 C C . THR B 1 9 ? 4.117 1.062 16.281 1 95.62 9 THR B C 1
ATOM 1431 O O . THR B 1 9 ? 4.152 0.812 15.078 1 95.62 9 THR B O 1
ATOM 1434 N N . ALA B 1 10 ? 4.359 0.129 17.203 1 95.69 10 ALA B N 1
ATOM 1435 C CA . ALA B 1 10 ? 4.523 -1.281 16.859 1 95.69 10 ALA B CA 1
ATOM 1436 C C . ALA B 1 10 ? 3.223 -2.053 17.078 1 95.69 10 ALA B C 1
ATOM 1438 O O . ALA B 1 10 ? 2.541 -1.86 18.094 1 95.69 10 ALA B O 1
ATOM 1439 N N . TYR B 1 11 ? 2.875 -2.811 16.172 1 96.31 11 TYR B N 1
ATOM 1440 C CA . TYR B 1 11 ? 1.645 -3.59 16.266 1 96.31 11 TYR B CA 1
ATOM 1441 C C . TYR B 1 11 ? 1.711 -4.824 15.367 1 96.31 11 TYR B C 1
ATOM 1443 O O . TYR B 1 11 ? 2.48 -4.855 14.406 1 96.31 11 TYR B O 1
ATOM 1451 N N . PRO B 1 12 ? 0.938 -5.84 15.672 1 96.62 12 PRO B N 1
ATOM 1452 C CA . PRO B 1 12 ? 0.938 -7.051 14.844 1 96.62 12 PRO B CA 1
ATOM 1453 C C . PRO B 1 12 ? 0.079 -6.914 13.594 1 96.62 12 PRO B C 1
ATOM 1455 O O . PRO B 1 12 ? -0.978 -6.277 13.633 1 96.62 12 PRO B O 1
ATOM 1458 N N . VAL B 1 13 ? 0.544 -7.465 12.516 1 97.19 13 VAL B N 1
ATOM 1459 C CA . VAL B 1 13 ? -0.206 -7.582 11.266 1 97.19 13 VAL B CA 1
ATOM 1460 C C . VAL B 1 13 ? -0.333 -9.055 10.875 1 97.19 13 VAL B C 1
ATOM 1462 O O . VAL B 1 13 ? 0.548 -9.859 11.18 1 97.19 13 VAL B O 1
ATOM 1465 N N . ARG B 1 14 ? -1.436 -9.391 10.305 1 96.94 14 ARG B N 1
ATOM 1466 C CA . ARG B 1 14 ? -1.605 -10.719 9.727 1 96.94 14 ARG B CA 1
ATOM 1467 C C . ARG B 1 14 ? -1.659 -10.656 8.211 1 96.94 14 ARG B C 1
ATOM 1469 O O . ARG B 1 14 ? -2.584 -10.07 7.641 1 96.94 14 ARG B O 1
ATOM 1476 N N . ARG B 1 15 ? -0.677 -11.227 7.574 1 98.12 15 ARG B N 1
ATOM 1477 C CA . ARG B 1 15 ? -0.675 -11.367 6.121 1 98.12 15 ARG B CA 1
ATOM 1478 C C . ARG B 1 15 ? -1.377 -12.648 5.695 1 98.12 15 ARG B C 1
ATOM 1480 O O . ARG B 1 15 ? -0.943 -13.75 6.051 1 98.12 15 ARG B O 1
ATOM 1487 N N . LEU B 1 16 ? -2.4 -12.492 4.934 1 97.94 16 LEU B N 1
ATOM 1488 C CA . LEU B 1 16 ? -3.18 -13.633 4.461 1 97.94 16 LEU B CA 1
ATOM 1489 C C . LEU B 1 16 ? -2.652 -14.133 3.119 1 97.94 16 LEU B C 1
ATOM 1491 O O . LEU B 1 16 ? -2.283 -13.336 2.256 1 97.94 16 LEU B O 1
ATOM 1495 N N . ASP B 1 17 ? -2.586 -15.352 2.969 1 97.56 17 ASP B N 1
ATOM 1496 C CA . ASP B 1 17 ? -2.301 -16.031 1.713 1 97.56 17 ASP B CA 1
ATOM 1497 C C . ASP B 1 17 ? -3.439 -16.984 1.334 1 97.56 17 ASP B C 1
ATOM 1499 O O . ASP B 1 17 ? -3.594 -18.047 1.935 1 97.56 17 ASP B O 1
ATOM 1503 N N . VAL B 1 18 ? -4.125 -16.578 0.317 1 97.75 18 VAL B N 1
ATOM 1504 C CA . VAL B 1 18 ? -5.324 -17.312 -0.09 1 97.75 18 VAL B CA 1
ATOM 1505 C C . VAL B 1 18 ? -5.098 -17.953 -1.456 1 97.75 18 VAL B C 1
ATOM 1507 O O . VAL B 1 18 ? -4.719 -17.281 -2.414 1 97.75 18 VAL B O 1
ATOM 1510 N N . VAL B 1 19 ? -5.355 -19.203 -1.547 1 97.38 19 VAL B N 1
ATOM 1511 C CA . VAL B 1 19 ? -5.273 -19.891 -2.83 1 97.38 19 VAL B CA 1
ATOM 1512 C C . VAL B 1 19 ? -6.605 -19.781 -3.566 1 97.38 19 VAL B C 1
ATOM 1514 O O . VAL B 1 19 ? -7.664 -20.047 -2.992 1 97.38 19 VAL B O 1
ATOM 1517 N N . LEU B 1 20 ? -6.492 -19.312 -4.781 1 98.06 20 LEU B N 1
ATOM 1518 C CA . LEU B 1 20 ? -7.676 -19.203 -5.625 1 98.06 20 LEU B CA 1
ATOM 1519 C C . LEU B 1 20 ? -7.828 -20.438 -6.508 1 98.06 20 LEU B C 1
ATOM 1521 O O . LEU B 1 20 ? -6.836 -21.031 -6.93 1 98.06 20 LEU B O 1
ATOM 1525 N N . PRO B 1 21 ? -9.086 -20.828 -6.789 1 97.62 21 PRO B N 1
ATOM 1526 C CA . PRO B 1 21 ? -9.305 -22.047 -7.566 1 97.62 21 PRO B CA 1
ATOM 1527 C C . PRO B 1 21 ? -9.016 -21.859 -9.055 1 97.62 21 PRO B C 1
ATOM 1529 O O . PRO B 1 21 ? -8.828 -22.844 -9.773 1 97.62 21 PRO B O 1
ATOM 1532 N N . GLN B 1 22 ? -9 -20.672 -9.578 1 97.06 22 GLN B N 1
ATOM 1533 C CA . GLN B 1 22 ? -8.773 -20.391 -10.992 1 97.06 22 GLN B CA 1
ATOM 1534 C C . GLN B 1 22 ? -7.281 -20.312 -11.305 1 97.06 22 GLN B C 1
ATOM 1536 O O . GLN B 1 22 ? -6.488 -19.875 -10.469 1 97.06 22 GLN B O 1
ATOM 1541 N N . PRO B 1 23 ? -6.918 -20.703 -12.555 1 97.75 23 PRO B N 1
ATOM 1542 C CA . PRO B 1 23 ? -5.578 -20.312 -13 1 97.75 23 PRO B CA 1
ATOM 1543 C C . PRO B 1 23 ? -5.383 -18.797 -13.008 1 97.75 23 PRO B C 1
ATOM 1545 O O . PRO B 1 23 ? -6.359 -18.047 -13.016 1 97.75 23 PRO B O 1
ATOM 1548 N N . TYR B 1 24 ? -4.188 -18.391 -13.031 1 98.19 24 TYR B N 1
ATOM 1549 C CA . TYR B 1 24 ? -3.807 -17 -12.812 1 98.19 24 TYR B CA 1
ATOM 1550 C C . TYR B 1 24 ? -4.594 -16.062 -13.727 1 98.19 24 TYR B C 1
ATOM 1552 O O . TYR B 1 24 ? -5.25 -15.133 -13.258 1 98.19 24 TYR B O 1
ATOM 1560 N N . ASP B 1 25 ? -4.582 -16.281 -15.047 1 98.19 25 ASP B N 1
ATOM 1561 C CA . ASP B 1 25 ? -5.207 -15.367 -15.992 1 98.19 25 ASP B CA 1
ATOM 1562 C C . ASP B 1 25 ? -6.711 -15.258 -15.742 1 98.19 25 ASP B C 1
ATOM 1564 O O . ASP B 1 25 ? -7.277 -14.164 -15.797 1 98.19 25 ASP B O 1
ATOM 1568 N N . GLU B 1 26 ? -7.305 -16.328 -15.469 1 98.5 26 GLU B N 1
ATOM 1569 C CA . GLU B 1 26 ? -8.734 -16.344 -15.156 1 98.5 26 GLU B CA 1
ATOM 1570 C C . GLU B 1 26 ? -9.016 -15.664 -13.82 1 98.5 26 GLU B C 1
ATOM 1572 O O . GLU B 1 26 ? -10.016 -14.953 -13.68 1 98.5 26 GLU B O 1
ATOM 1577 N N . ALA B 1 27 ? -8.18 -15.898 -12.812 1 98.75 27 ALA B N 1
ATOM 1578 C CA . ALA B 1 27 ? -8.328 -15.266 -11.508 1 98.75 27 ALA B CA 1
ATOM 1579 C C . ALA B 1 27 ? -8.266 -13.742 -11.633 1 98.75 27 ALA B C 1
ATOM 1581 O O . ALA B 1 27 ? -9.078 -13.031 -11.031 1 98.75 27 ALA B O 1
ATOM 1582 N N . VAL B 1 28 ? -7.316 -13.281 -12.414 1 98.75 28 VAL B N 1
ATOM 1583 C CA . VAL B 1 28 ? -7.152 -11.844 -12.633 1 98.75 28 VAL B CA 1
ATOM 1584 C C . VAL B 1 28 ? -8.406 -11.273 -13.289 1 98.75 28 VAL B C 1
ATOM 1586 O O . VAL B 1 28 ? -8.93 -10.242 -12.859 1 98.75 28 VAL B O 1
ATOM 1589 N N . ARG B 1 29 ? -8.875 -11.891 -14.297 1 98.69 29 ARG B N 1
ATOM 1590 C CA . ARG B 1 29 ? -10.078 -11.445 -14.984 1 98.69 29 ARG B CA 1
ATOM 1591 C C . ARG B 1 29 ? -11.266 -11.398 -14.031 1 98.69 29 ARG B C 1
ATOM 1593 O O . ARG B 1 29 ? -11.992 -10.398 -13.992 1 98.69 29 ARG B O 1
ATOM 1600 N N . ARG B 1 30 ? -11.5 -12.461 -13.305 1 98.75 30 ARG B N 1
ATOM 1601 C CA . ARG B 1 30 ? -12.625 -12.539 -12.375 1 98.75 30 ARG B CA 1
ATOM 1602 C C . ARG B 1 30 ? -12.5 -11.484 -11.281 1 98.75 30 ARG B C 1
ATOM 1604 O O . ARG B 1 30 ? -13.492 -10.844 -10.922 1 98.75 30 ARG B O 1
ATOM 1611 N N . TYR B 1 31 ? -11.297 -11.328 -10.781 1 98.88 31 TYR B N 1
ATOM 1612 C CA . TYR B 1 31 ? -11.039 -10.32 -9.766 1 98.88 31 TYR B CA 1
ATOM 1613 C C . TYR B 1 31 ? -11.43 -8.93 -10.266 1 98.88 31 TYR B C 1
ATOM 1615 O O . TYR B 1 31 ? -12.156 -8.203 -9.578 1 98.88 31 TYR B O 1
ATOM 1623 N N . GLU B 1 32 ? -10.992 -8.586 -11.453 1 98.81 32 GLU B N 1
ATOM 1624 C CA . GLU B 1 32 ? -11.234 -7.254 -12 1 98.81 32 GLU B CA 1
ATOM 1625 C C . GLU B 1 32 ? -12.703 -7.07 -12.375 1 98.81 32 GLU B C 1
ATOM 1627 O O . GLU B 1 32 ? -13.203 -5.945 -12.422 1 98.81 32 GLU B O 1
ATOM 1632 N N . GLU B 1 33 ? -13.375 -8.156 -12.633 1 98.44 33 GLU B N 1
ATOM 1633 C CA . GLU B 1 33 ? -14.812 -8.094 -12.852 1 98.44 33 GLU B CA 1
ATOM 1634 C C . GLU B 1 33 ? -15.555 -7.789 -11.555 1 98.44 33 GLU B C 1
ATOM 1636 O O . GLU B 1 33 ? -16.5 -7.004 -11.547 1 98.44 33 GLU B O 1
ATOM 1641 N N . LEU B 1 34 ? -15.133 -8.445 -10.492 1 98.69 34 LEU B N 1
ATOM 1642 C CA . LEU B 1 34 ? -15.797 -8.312 -9.203 1 98.69 34 LEU B CA 1
ATOM 1643 C C . LEU B 1 34 ? -15.438 -6.984 -8.539 1 98.69 34 LEU B C 1
ATOM 1645 O O . LEU B 1 34 ? -16.234 -6.438 -7.762 1 98.69 34 LEU B O 1
ATOM 1649 N N . VAL B 1 35 ? -14.242 -6.512 -8.789 1 98.88 35 VAL B N 1
ATOM 1650 C CA . VAL B 1 35 ? -13.75 -5.238 -8.273 1 98.88 35 VAL B CA 1
ATOM 1651 C C . VAL B 1 35 ? -13.469 -4.281 -9.43 1 98.88 35 VAL B C 1
ATOM 1653 O O . VAL B 1 35 ? -12.344 -4.199 -9.914 1 98.88 35 VAL B O 1
ATOM 1656 N N . PRO B 1 36 ? -14.508 -3.531 -9.836 1 98.62 36 PRO B N 1
ATOM 1657 C CA . PRO B 1 36 ? -14.32 -2.654 -10.992 1 98.62 36 PRO B CA 1
ATOM 1658 C C . PRO B 1 36 ? -13.359 -1.503 -10.711 1 98.62 36 PRO B C 1
ATOM 1660 O O . PRO B 1 36 ? -13.148 -1.135 -9.555 1 98.62 36 PRO B O 1
ATOM 1663 N N . ALA B 1 37 ? -12.797 -0.977 -11.797 1 98.69 37 ALA B N 1
ATOM 1664 C CA . ALA B 1 37 ? -11.977 0.226 -11.68 1 98.69 37 ALA B CA 1
ATOM 1665 C C . ALA B 1 37 ? -12.812 1.42 -11.227 1 98.69 37 ALA B C 1
ATOM 1667 O O . ALA B 1 37 ? -13.961 1.574 -11.648 1 98.69 37 ALA B O 1
ATOM 1668 N N . VAL B 1 38 ? -12.25 2.24 -10.398 1 98.62 38 VAL B N 1
ATOM 1669 C CA . VAL B 1 38 ? -12.898 3.477 -9.984 1 98.62 38 VAL B CA 1
ATOM 1670 C C . VAL B 1 38 ? -13.047 4.414 -11.188 1 98.62 38 VAL B C 1
ATOM 1672 O O . VAL B 1 38 ? -12.141 4.512 -12.016 1 98.62 38 VAL B O 1
ATOM 1675 N N . ASP B 1 39 ? -14.148 5.043 -11.328 1 97.75 39 ASP B N 1
ATOM 1676 C CA . ASP B 1 39 ? -14.359 6.094 -12.32 1 97.75 39 ASP B CA 1
ATOM 1677 C C . ASP B 1 39 ? -14.039 7.469 -11.742 1 97.75 39 ASP B C 1
ATOM 1679 O O . ASP B 1 39 ? -14.945 8.242 -11.43 1 97.75 39 ASP B O 1
ATOM 1683 N N . LEU B 1 40 ? -12.766 7.797 -11.688 1 96 40 LEU B N 1
ATOM 1684 C CA . LEU B 1 40 ? -12.305 9.008 -11.016 1 96 40 LEU B CA 1
ATOM 1685 C C . LEU B 1 40 ? -12.875 10.25 -11.688 1 96 40 LEU B C 1
ATOM 1687 O O . LEU B 1 40 ? -13.164 11.25 -11.023 1 96 40 LEU B O 1
ATOM 1691 N N . ALA B 1 41 ? -12.969 10.195 -12.984 1 95.56 41 ALA B N 1
ATOM 1692 C CA . ALA B 1 41 ? -13.531 11.328 -13.711 1 95.56 41 ALA B CA 1
ATOM 1693 C C . ALA B 1 41 ? -14.969 11.602 -13.266 1 95.56 41 ALA B C 1
ATOM 1695 O O . ALA B 1 41 ? -15.344 12.75 -13.023 1 95.56 41 ALA B O 1
ATOM 1696 N N . ARG B 1 42 ? -15.797 10.539 -13.164 1 96.94 42 ARG B N 1
ATOM 1697 C CA . ARG B 1 42 ? -17.188 10.68 -12.719 1 96.94 42 ARG B CA 1
ATOM 1698 C C . ARG B 1 42 ? -17.25 11.211 -11.289 1 96.94 42 ARG B C 1
ATOM 1700 O O . ARG B 1 42 ? -18.016 12.133 -11 1 96.94 42 ARG B O 1
ATOM 1707 N N . PHE B 1 43 ? -16.453 10.695 -10.43 1 97 43 PHE B N 1
ATOM 1708 C CA . PHE B 1 43 ? -16.453 11.148 -9.039 1 97 43 PHE B CA 1
ATOM 1709 C C . PHE B 1 43 ? -16.031 12.609 -8.945 1 97 43 PHE B C 1
ATOM 1711 O O . PHE B 1 43 ? -16.578 13.359 -8.141 1 97 43 PHE B O 1
ATOM 1718 N N . GLY B 1 44 ? -15.047 13.062 -9.742 1 94.62 44 GLY B N 1
ATOM 1719 C CA . GLY B 1 44 ? -14.562 14.43 -9.742 1 94.62 44 GLY B CA 1
ATOM 1720 C C . GLY B 1 44 ? -15.609 15.438 -10.188 1 94.62 44 GLY B C 1
ATOM 1721 O O . GLY B 1 44 ? -15.516 16.625 -9.867 1 94.62 44 GLY B O 1
ATOM 1722 N N . SER B 1 45 ? -16.609 14.992 -10.883 1 95.44 45 SER B N 1
ATOM 1723 C CA . SER B 1 45 ? -17.625 15.883 -11.438 1 95.44 45 SER B CA 1
ATOM 1724 C C . SER B 1 45 ? -18.797 16.047 -10.469 1 95.44 45 SER B C 1
ATOM 1726 O O . SER B 1 45 ? -19.672 16.891 -10.688 1 95.44 45 SER B O 1
ATOM 1728 N N . LEU B 1 46 ? -18.719 15.266 -9.398 1 96.19 46 LEU B N 1
ATOM 1729 C CA . LEU B 1 46 ? -19.828 15.305 -8.445 1 96.19 46 LEU B CA 1
ATOM 1730 C C . LEU B 1 46 ? -19.641 16.438 -7.449 1 96.19 46 LEU B C 1
ATOM 1732 O O . LEU B 1 46 ? -18.516 16.703 -6.992 1 96.19 46 LEU B O 1
ATOM 1736 N N . GLY B 1 47 ? -20.719 17.125 -7.09 1 94.19 47 GLY B N 1
ATOM 1737 C CA . GLY B 1 47 ? -20.609 18.344 -6.305 1 94.19 47 GLY B CA 1
ATOM 1738 C C . GLY B 1 47 ? -21.016 18.156 -4.855 1 94.19 47 GLY B C 1
ATOM 1739 O O . GLY B 1 47 ? -20.906 19.078 -4.051 1 94.19 47 GLY B O 1
ATOM 1740 N N . THR B 1 48 ? -21.578 16.984 -4.504 1 96.19 48 THR B N 1
ATOM 1741 C CA . THR B 1 48 ? -21.984 16.734 -3.127 1 96.19 48 THR B CA 1
ATOM 1742 C C . THR B 1 48 ? -21.5 15.359 -2.662 1 96.19 48 THR B C 1
ATOM 1744 O O . THR B 1 48 ? -21.312 14.453 -3.475 1 96.19 48 THR B O 1
ATOM 1747 N N . TRP B 1 49 ? -21.297 15.227 -1.388 1 95.5 49 TRP B N 1
ATOM 1748 C CA . TRP B 1 49 ? -20.875 13.953 -0.831 1 95.5 49 TRP B CA 1
ATOM 1749 C C . TRP B 1 49 ? -21.969 12.906 -0.949 1 95.5 49 TRP B C 1
ATOM 1751 O O . TRP B 1 49 ? -21.688 11.719 -1.124 1 95.5 49 TRP B O 1
ATOM 1761 N N . GLU B 1 50 ? -23.188 13.336 -0.912 1 96.81 50 GLU B N 1
ATOM 1762 C CA . GLU B 1 50 ? -24.312 12.422 -1.124 1 96.81 50 GLU B CA 1
ATOM 1763 C C . GL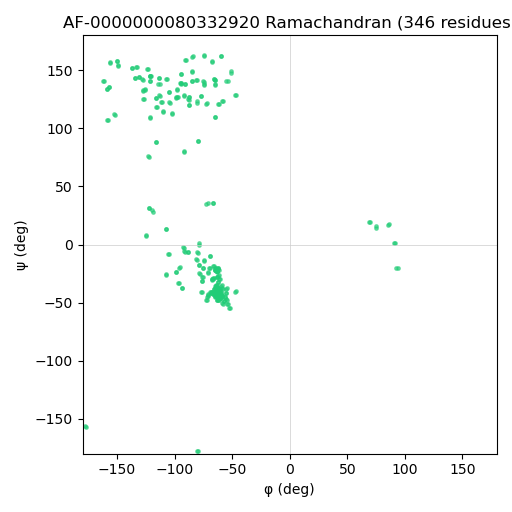U B 1 50 ? -24.25 11.781 -2.51 1 96.81 50 GLU B C 1
ATOM 1765 O O . GLU B 1 50 ? -24.469 10.586 -2.658 1 96.81 50 GLU B O 1
ATOM 1770 N N . ALA B 1 51 ? -23.953 12.562 -3.5 1 97.5 51 ALA B N 1
ATOM 1771 C CA . ALA B 1 51 ? -23.812 12.047 -4.859 1 97.5 51 ALA B CA 1
ATOM 1772 C C . ALA B 1 51 ? -22.625 11.078 -4.957 1 97.5 51 ALA B C 1
ATOM 1774 O O . ALA B 1 51 ? -22.703 10.078 -5.668 1 97.5 51 ALA B O 1
ATOM 1775 N N . VAL B 1 52 ? -21.562 11.391 -4.242 1 97.44 52 VAL B N 1
ATOM 1776 C CA . VAL B 1 52 ? -20.391 10.516 -4.199 1 97.44 52 VAL B CA 1
ATOM 1777 C C . VAL B 1 52 ? -20.766 9.172 -3.594 1 97.44 52 VAL B C 1
ATOM 1779 O O . VAL B 1 52 ? -20.406 8.117 -4.129 1 97.44 52 VAL B O 1
ATOM 1782 N N . ARG B 1 53 ? -21.516 9.211 -2.535 1 97.5 53 ARG B N 1
ATOM 1783 C CA . ARG B 1 53 ? -21.953 7.984 -1.871 1 97.5 53 ARG B CA 1
ATOM 1784 C C . ARG B 1 53 ? -22.812 7.129 -2.805 1 97.5 53 ARG B C 1
ATOM 1786 O O . ARG B 1 53 ? -22.609 5.914 -2.889 1 97.5 53 ARG B O 1
ATOM 1793 N N . GLU B 1 54 ? -23.688 7.738 -3.496 1 97.81 54 GLU B N 1
ATOM 1794 C CA . GLU B 1 54 ? -24.547 7.02 -4.434 1 97.81 54 GLU B CA 1
ATOM 1795 C C . GLU B 1 54 ? -23.734 6.406 -5.566 1 97.81 54 GLU B C 1
ATOM 1797 O O . GLU B 1 54 ? -23.938 5.25 -5.938 1 97.81 54 GLU B O 1
ATOM 1802 N N . GLN B 1 55 ? -22.828 7.191 -6.078 1 97.94 55 GLN B N 1
ATOM 1803 C CA . GLN B 1 55 ? -21.984 6.703 -7.172 1 97.94 55 GLN B CA 1
ATOM 1804 C C . GLN B 1 55 ? -21.109 5.551 -6.711 1 97.94 55 GLN B C 1
ATOM 1806 O O . GLN B 1 55 ? -20.828 4.629 -7.484 1 97.94 55 GLN B O 1
ATOM 1811 N N . ALA B 1 56 ? -20.625 5.637 -5.5 1 98.19 56 ALA B N 1
ATOM 1812 C CA . ALA B 1 56 ? -19.781 4.57 -4.961 1 98.19 56 ALA B CA 1
ATOM 1813 C C . ALA B 1 56 ? -20.547 3.25 -4.898 1 98.19 56 ALA B C 1
ATOM 1815 O O . ALA B 1 56 ? -19.984 2.186 -5.164 1 98.19 56 ALA B O 1
ATOM 1816 N N . GLU B 1 57 ? -21.812 3.289 -4.566 1 97.25 57 GLU B N 1
ATOM 1817 C CA . GLU B 1 57 ? -22.656 2.09 -4.539 1 97.25 57 GLU B CA 1
ATOM 1818 C C . GLU B 1 57 ? -22.766 1.475 -5.93 1 97.25 57 GLU B C 1
ATOM 1820 O O . GLU B 1 57 ? -22.797 0.251 -6.074 1 97.25 57 GLU B O 1
ATOM 1825 N N . ILE B 1 58 ? -22.859 2.311 -6.914 1 97.31 58 ILE B N 1
ATOM 1826 C CA . ILE B 1 58 ? -23 1.867 -8.297 1 97.31 58 ILE B CA 1
ATOM 1827 C C . ILE B 1 58 ? -21.672 1.279 -8.781 1 97.31 58 ILE B C 1
ATOM 1829 O O . ILE B 1 58 ? -21.641 0.199 -9.375 1 97.31 58 ILE B O 1
ATOM 1833 N N . ASN B 1 59 ? -20.609 1.967 -8.477 1 97.81 59 ASN B N 1
ATOM 1834 C CA . ASN B 1 59 ? -19.297 1.617 -9 1 97.81 59 ASN B CA 1
ATOM 1835 C C . ASN B 1 59 ? -18.719 0.394 -8.297 1 97.81 59 ASN B C 1
ATOM 1837 O O . ASN B 1 59 ? -17.906 -0.33 -8.867 1 97.81 59 ASN B O 1
ATOM 1841 N N . ALA B 1 60 ? -19.094 0.193 -7.086 1 97.56 60 ALA B N 1
ATOM 1842 C CA . ALA B 1 60 ? -18.516 -0.877 -6.277 1 97.56 60 ALA B CA 1
ATOM 1843 C C . ALA B 1 60 ? -19.594 -1.838 -5.789 1 97.56 60 ALA B C 1
ATOM 1845 O O . ALA B 1 60 ? -19.859 -1.929 -4.59 1 97.56 60 ALA B O 1
ATOM 1846 N N . PRO B 1 61 ? -20.125 -2.705 -6.633 1 96.88 61 PRO B N 1
ATOM 1847 C CA . PRO B 1 61 ? -21.203 -3.607 -6.234 1 96.88 61 PRO B CA 1
ATOM 1848 C C . PRO B 1 61 ? -20.781 -4.594 -5.145 1 96.88 61 PRO B C 1
ATOM 1850 O O . PRO B 1 61 ? -21.625 -5.109 -4.414 1 96.88 61 PRO B O 1
ATOM 1853 N N . HIS B 1 62 ? -19.531 -4.848 -5.012 1 98 62 HIS B N 1
ATOM 1854 C CA . HIS B 1 62 ? -19.031 -5.758 -3.982 1 98 62 HIS B CA 1
ATOM 1855 C C . HIS B 1 62 ? -18.094 -5.047 -3.021 1 98 62 HIS B C 1
ATOM 1857 O O . HIS B 1 62 ? -17.094 -5.625 -2.578 1 98 62 HIS B O 1
ATOM 1863 N N . ALA B 1 63 ? -18.266 -3.766 -2.83 1 98.12 63 ALA B N 1
ATOM 1864 C CA . ALA B 1 63 ? -17.719 -2.949 -1.751 1 98.12 63 ALA B CA 1
ATOM 1865 C C . ALA B 1 63 ? -16.406 -2.299 -2.172 1 98.12 63 ALA B C 1
ATOM 1867 O O . ALA B 1 63 ? -15.977 -1.303 -1.582 1 98.12 63 ALA B O 1
ATOM 1868 N N . PHE B 1 64 ? -15.766 -2.838 -3.188 1 98.81 64 PHE B N 1
ATOM 1869 C CA . PHE B 1 64 ? -14.43 -2.367 -3.52 1 98.81 64 PHE B CA 1
ATOM 1870 C C . PHE B 1 64 ? -14.359 -1.894 -4.969 1 98.81 64 PHE B C 1
ATOM 1872 O O . PHE B 1 64 ? -15.102 -2.387 -5.82 1 98.81 64 PHE B O 1
ATOM 1879 N N . MET B 1 65 ? -13.516 -0.988 -5.207 1 98.75 65 MET B N 1
ATOM 1880 C CA . MET B 1 65 ? -13.117 -0.576 -6.551 1 98.75 65 MET B CA 1
ATOM 1881 C C . MET B 1 65 ? -11.609 -0.384 -6.637 1 98.75 65 MET B C 1
ATOM 1883 O O . MET B 1 65 ? -10.961 -0.076 -5.633 1 98.75 65 MET B O 1
ATOM 1887 N N . ILE B 1 66 ? -11.055 -0.572 -7.777 1 98.88 66 ILE B N 1
ATOM 1888 C CA . ILE B 1 66 ? -9.609 -0.523 -8 1 98.88 66 ILE B CA 1
ATOM 1889 C C . ILE B 1 66 ? -9.18 0.911 -8.297 1 98.88 66 ILE B C 1
ATOM 1891 O O . ILE B 1 66 ? -9.672 1.522 -9.258 1 98.88 66 ILE B O 1
ATOM 1895 N N . TYR B 1 67 ? -8.211 1.446 -7.516 1 98.75 67 TYR B N 1
ATOM 1896 C CA . TYR B 1 67 ? -7.688 2.797 -7.691 1 98.75 67 TYR B CA 1
ATOM 1897 C C . TYR B 1 67 ? -6.379 2.775 -8.477 1 98.75 67 TYR B C 1
ATOM 1899 O O . TYR B 1 67 ? -5.965 3.795 -9.031 1 98.75 67 TYR B O 1
ATOM 1907 N N . TRP B 1 68 ? -5.688 1.638 -8.438 1 98.69 68 TRP B N 1
ATOM 1908 C CA . TRP B 1 68 ? -4.395 1.463 -9.094 1 98.69 68 TRP B CA 1
ATOM 1909 C C . TRP B 1 68 ? -4.121 -0.011 -9.375 1 98.69 68 TRP B C 1
ATOM 1911 O O . TRP B 1 68 ? -4.43 -0.874 -8.547 1 98.69 68 TRP B O 1
ATOM 1921 N N . LYS B 1 69 ? -3.654 -0.333 -10.5 1 98.62 69 LYS B N 1
ATOM 1922 C CA . LYS B 1 69 ? -3.203 -1.664 -10.898 1 98.62 69 LYS B CA 1
ATOM 1923 C C . LYS B 1 69 ? -1.789 -1.618 -11.469 1 98.62 69 LYS B C 1
ATOM 1925 O O . LYS B 1 69 ? -1.46 -0.728 -12.25 1 98.62 69 LYS B O 1
ATOM 1930 N N . ALA B 1 70 ? -0.955 -2.502 -11.016 1 98.06 70 ALA B N 1
ATOM 1931 C CA . ALA B 1 70 ? 0.374 -2.65 -11.602 1 98.06 70 ALA B CA 1
ATOM 1932 C C . ALA B 1 70 ? 0.535 -4.023 -12.25 1 98.06 70 ALA B C 1
ATOM 1934 O O . ALA B 1 70 ? 0.259 -5.051 -11.625 1 98.06 70 ALA B O 1
ATOM 1935 N N . ASP B 1 71 ? 0.93 -3.998 -13.555 1 96.06 71 ASP B N 1
ATOM 1936 C CA . ASP B 1 71 ? 1.393 -5.211 -14.227 1 96.06 71 ASP B CA 1
ATOM 1937 C C . ASP B 1 71 ? 2.84 -5.523 -13.852 1 96.06 71 ASP B C 1
ATOM 1939 O O . ASP B 1 71 ? 3.764 -5.18 -14.594 1 96.06 71 ASP B O 1
ATOM 1943 N N . VAL B 1 72 ? 3.041 -6.262 -12.797 1 97.31 72 VAL B N 1
ATOM 1944 C CA . VAL B 1 72 ? 4.371 -6.539 -12.266 1 97.31 72 VAL B CA 1
ATOM 1945 C C . VAL B 1 72 ? 5.145 -7.418 -13.25 1 97.31 72 VAL B C 1
ATOM 1947 O O . VAL B 1 72 ? 6.332 -7.188 -13.5 1 97.31 72 VAL B O 1
ATOM 1950 N N . THR B 1 73 ? 4.449 -8.375 -13.812 1 94.75 73 THR B N 1
ATOM 1951 C CA . THR B 1 73 ? 5.055 -9.258 -14.805 1 94.75 73 THR B CA 1
ATOM 1952 C C . THR B 1 73 ? 5.684 -8.445 -15.938 1 94.75 73 THR B C 1
ATOM 1954 O O . THR B 1 73 ? 6.855 -8.641 -16.266 1 94.75 73 THR B O 1
ATOM 1957 N N . GLY B 1 74 ? 4.902 -7.539 -16.484 1 93.12 74 GLY B N 1
ATOM 1958 C CA . GLY B 1 74 ? 5.387 -6.715 -17.594 1 93.12 74 GLY B CA 1
ATOM 1959 C C . GLY B 1 74 ? 6.547 -5.82 -17.188 1 93.12 74 GLY B C 1
ATOM 1960 O O . GLY B 1 74 ? 7.504 -5.664 -17.953 1 93.12 74 GLY B O 1
ATOM 1961 N N . LEU B 1 75 ? 6.453 -5.234 -15.977 1 93.56 75 LEU B N 1
ATOM 1962 C CA . LEU B 1 75 ? 7.488 -4.332 -15.484 1 93.56 75 LEU B CA 1
ATOM 1963 C C . LEU B 1 75 ? 8.812 -5.062 -15.312 1 93.56 75 LEU B C 1
ATOM 1965 O O . LEU B 1 75 ? 9.883 -4.473 -15.5 1 93.56 75 LEU B O 1
ATOM 1969 N N . MET B 1 76 ? 8.727 -6.41 -15.047 1 93.88 76 MET B N 1
ATOM 1970 C CA . MET B 1 76 ? 9.922 -7.199 -14.766 1 93.88 76 MET B CA 1
ATOM 1971 C C . MET B 1 76 ? 10.266 -8.109 -15.938 1 93.88 76 MET B C 1
ATOM 1973 O O . MET B 1 76 ? 11.07 -9.031 -15.805 1 93.88 76 MET B O 1
ATOM 1977 N N . ALA B 1 77 ? 9.703 -7.914 -17.062 1 90.25 77 ALA B N 1
ATOM 1978 C CA . ALA B 1 77 ? 9.719 -8.867 -18.172 1 90.25 77 ALA B CA 1
ATOM 1979 C C . ALA B 1 77 ? 11.148 -9.117 -18.656 1 90.25 77 ALA B C 1
ATOM 1981 O O . ALA B 1 77 ? 11.484 -10.227 -19.062 1 90.25 77 ALA B O 1
ATOM 1982 N N . THR B 1 78 ? 12 -8.188 -18.594 1 90.81 78 THR B N 1
ATOM 1983 C CA . THR B 1 78 ? 13.352 -8.359 -19.109 1 90.81 78 THR B CA 1
ATOM 1984 C C . THR B 1 78 ? 14.273 -8.93 -18.031 1 90.81 78 THR B C 1
ATOM 1986 O O . THR B 1 78 ? 15.445 -9.219 -18.312 1 90.81 78 THR B O 1
ATOM 1989 N N . SER B 1 79 ? 13.742 -9.039 -16.828 1 88.56 79 SER B N 1
ATOM 1990 C CA . SER B 1 79 ? 14.555 -9.547 -15.727 1 88.56 79 SER B CA 1
ATOM 1991 C C . SER B 1 79 ? 14.57 -11.07 -15.703 1 88.56 79 SER B C 1
ATOM 1993 O O . SER B 1 79 ? 13.758 -11.719 -16.375 1 88.56 79 SER B O 1
ATOM 1995 N N . PRO B 1 80 ? 15.539 -11.609 -15.008 1 80.5 80 PRO B N 1
ATOM 1996 C CA . PRO B 1 80 ? 15.578 -13.062 -14.844 1 80.5 80 PRO B CA 1
ATOM 1997 C C . PRO B 1 80 ? 14.5 -13.578 -13.891 1 80.5 80 PRO B C 1
ATOM 1999 O O . PRO B 1 80 ? 14.82 -14.234 -12.898 1 80.5 80 PRO B O 1
ATOM 2002 N N . SER B 1 81 ? 13.375 -12.938 -13.922 1 77.62 81 SER B N 1
ATOM 2003 C CA . SER B 1 81 ? 12.266 -13.391 -13.086 1 77.62 81 SER B CA 1
ATOM 2004 C C . SER B 1 81 ? 11.117 -13.922 -13.938 1 77.62 81 SER B C 1
ATOM 2006 O O . SER B 1 81 ? 10.914 -13.477 -15.07 1 77.62 81 SER B O 1
ATOM 2008 N N . GLY B 1 82 ? 10.422 -15.008 -13.648 1 81.75 82 GLY B N 1
ATOM 2009 C CA . GLY B 1 82 ? 9.406 -15.625 -14.484 1 81.75 82 GLY B CA 1
ATOM 2010 C C . GLY B 1 82 ? 8.062 -15.742 -13.805 1 81.75 82 GLY B C 1
ATOM 2011 O O . GLY B 1 82 ? 7.273 -16.641 -14.117 1 81.75 82 GLY B O 1
ATOM 2012 N N . TRP B 1 83 ? 7.805 -14.828 -12.969 1 93.31 83 TRP B N 1
ATOM 2013 C CA . TRP B 1 83 ? 6.535 -14.977 -12.258 1 93.31 83 TRP B CA 1
ATOM 2014 C C . TRP B 1 83 ? 5.434 -14.188 -12.961 1 93.31 83 TRP B C 1
ATOM 2016 O O . TRP B 1 83 ? 5.664 -13.078 -13.445 1 93.31 83 TRP B O 1
ATOM 2026 N N . LYS B 1 84 ? 4.234 -14.75 -13.07 1 96.62 84 LYS B N 1
ATOM 2027 C CA . LYS B 1 84 ? 3.033 -13.953 -13.297 1 96.62 84 LYS B CA 1
ATOM 2028 C C . LYS B 1 84 ? 2.568 -13.273 -12.008 1 96.62 84 LYS B C 1
ATOM 2030 O O . LYS B 1 84 ? 2.396 -13.938 -10.984 1 96.62 84 LYS B O 1
ATOM 2035 N N . CYS B 1 85 ? 2.373 -12 -12.055 1 98.31 85 CYS B N 1
ATOM 2036 C CA . CYS B 1 85 ? 2.059 -11.258 -10.836 1 98.31 85 CYS B CA 1
ATOM 2037 C C . CYS B 1 85 ? 1.376 -9.93 -11.172 1 98.31 85 CYS B C 1
ATOM 2039 O O . CYS B 1 85 ? 1.827 -9.203 -12.055 1 98.31 85 CYS B O 1
ATOM 2041 N N . ALA B 1 86 ? 0.309 -9.609 -10.484 1 98.69 86 ALA B N 1
ATOM 2042 C CA . ALA B 1 86 ? -0.396 -8.328 -10.555 1 98.69 86 ALA B CA 1
ATOM 2043 C C . ALA B 1 86 ? -0.645 -7.766 -9.156 1 98.69 86 ALA B C 1
ATOM 2045 O O . ALA B 1 86 ? -0.855 -8.523 -8.203 1 98.69 86 ALA B O 1
ATOM 2046 N N . GLU B 1 87 ? -0.555 -6.512 -9.078 1 98.81 87 GLU B N 1
ATOM 2047 C CA . GLU B 1 87 ? -0.755 -5.793 -7.828 1 98.81 87 GLU B CA 1
ATOM 2048 C C . GLU B 1 87 ? -1.894 -4.785 -7.945 1 98.81 87 GLU B C 1
ATOM 2050 O O . GLU B 1 87 ? -2.035 -4.121 -8.977 1 98.81 87 GLU B O 1
ATOM 2055 N N . TYR B 1 88 ? -2.709 -4.641 -6.922 1 98.94 88 TYR B N 1
ATOM 2056 C CA . TYR B 1 88 ? -3.855 -3.742 -6.934 1 98.94 88 TYR B CA 1
ATOM 2057 C C . TYR B 1 88 ? -3.922 -2.92 -5.652 1 98.94 88 TYR B C 1
ATOM 2059 O O . TYR B 1 88 ? -3.562 -3.406 -4.578 1 98.94 88 TYR B O 1
ATOM 2067 N N . LEU B 1 89 ? -4.332 -1.688 -5.781 1 98.88 89 LEU B N 1
ATOM 2068 C CA . LEU B 1 89 ? -4.926 -0.935 -4.684 1 98.88 89 LEU B CA 1
ATOM 2069 C C . LEU B 1 89 ? -6.445 -0.876 -4.82 1 98.88 89 LEU B C 1
ATOM 2071 O O . LEU B 1 89 ? -6.965 -0.242 -5.738 1 98.88 89 LEU B O 1
ATOM 2075 N N . MET B 1 90 ? -7.102 -1.532 -3.887 1 98.88 90 MET B N 1
ATOM 2076 C CA . MET B 1 90 ? -8.555 -1.574 -3.988 1 98.88 90 MET B CA 1
ATOM 2077 C C . MET B 1 90 ? -9.203 -1.133 -2.68 1 98.88 90 MET B C 1
ATOM 2079 O O . MET B 1 90 ? -8.672 -1.393 -1.6 1 98.88 90 MET B O 1
ATOM 2083 N N . GLY B 1 91 ? -10.305 -0.422 -2.748 1 98.56 91 GLY B N 1
ATOM 2084 C CA . GLY B 1 91 ? -11.039 0.1 -1.605 1 98.56 91 GLY B CA 1
ATOM 2085 C C . GLY B 1 91 ? -12.297 0.848 -1.995 1 98.56 91 GLY B C 1
ATOM 2086 O O . GLY B 1 91 ? -12.961 0.491 -2.971 1 98.56 91 GLY B O 1
ATOM 2087 N N . ASN B 1 92 ? -12.711 1.683 -1.162 1 98.44 92 ASN B N 1
ATOM 2088 C CA . ASN B 1 92 ? -13.875 2.547 -1.286 1 98.44 92 ASN B CA 1
ATOM 2089 C C . ASN B 1 92 ? -13.711 3.832 -0.48 1 98.44 92 ASN B C 1
ATOM 2091 O O . ASN B 1 92 ? -13.695 3.799 0.752 1 98.44 92 ASN B O 1
ATOM 2095 N N . HIS B 1 93 ? -13.586 5.004 -1.23 1 97.5 93 HIS B N 1
ATOM 2096 C CA . HIS B 1 93 ? -13.234 6.227 -0.518 1 97.5 93 HIS B CA 1
ATOM 2097 C C . HIS B 1 93 ? -14.391 6.703 0.359 1 97.5 93 HIS B C 1
ATOM 2099 O O . HIS B 1 93 ? -14.188 7.488 1.286 1 97.5 93 HIS B O 1
ATOM 2105 N N . VAL B 1 94 ? -15.648 6.289 0.134 1 97.19 94 VAL B N 1
ATOM 2106 C CA . VAL B 1 94 ? -16.734 6.578 1.062 1 97.19 94 VAL B CA 1
ATOM 2107 C C . VAL B 1 94 ? -16.484 5.875 2.395 1 97.19 94 VAL B C 1
ATOM 2109 O O . VAL B 1 94 ? -16.625 6.48 3.459 1 97.19 94 VAL B O 1
ATOM 2112 N N . THR B 1 95 ? -16.062 4.598 2.311 1 97.88 95 THR B N 1
ATOM 2113 C CA . THR B 1 95 ? -15.688 3.861 3.514 1 97.88 95 THR B CA 1
ATOM 2114 C C . THR B 1 95 ? -14.477 4.508 4.184 1 97.88 95 THR B C 1
ATOM 2116 O O . THR B 1 95 ? -14.469 4.719 5.398 1 97.88 95 THR B O 1
ATOM 2119 N N . ALA B 1 96 ? -13.453 4.816 3.404 1 97.62 96 ALA B N 1
ATOM 2120 C CA . ALA B 1 96 ? -12.227 5.414 3.924 1 97.62 96 ALA B CA 1
ATOM 2121 C C . ALA B 1 96 ? -12.516 6.734 4.633 1 97.62 96 ALA B C 1
ATOM 2123 O O . ALA B 1 96 ? -11.883 7.055 5.641 1 97.62 96 ALA B O 1
ATOM 2124 N N . GLN B 1 97 ? -13.477 7.539 4.094 1 97.06 97 GLN B N 1
ATOM 2125 C CA . GLN B 1 97 ? -13.828 8.836 4.668 1 97.06 97 GLN B CA 1
ATOM 2126 C C . GLN B 1 97 ? -14.305 8.688 6.109 1 97.06 97 GLN B C 1
ATOM 2128 O O . GLN B 1 97 ? -14.039 9.547 6.949 1 97.06 97 GLN B O 1
ATOM 2133 N N . GLY B 1 98 ? -14.961 7.656 6.406 1 95.75 98 GLY B N 1
ATOM 2134 C CA . GLY B 1 98 ? -15.445 7.402 7.754 1 95.75 98 GLY B CA 1
ATOM 2135 C C . GLY B 1 98 ? -14.328 7.258 8.766 1 95.75 98 GLY B C 1
ATOM 2136 O O . GLY B 1 98 ? -14.531 7.48 9.961 1 95.75 98 GLY B O 1
ATOM 2137 N N . MET B 1 99 ? -13.18 6.852 8.359 1 97.75 99 MET B N 1
ATOM 2138 C CA . MET B 1 99 ? -12 6.773 9.219 1 97.75 99 MET B CA 1
ATOM 2139 C C . MET B 1 99 ? -11.172 8.047 9.109 1 97.75 99 MET B C 1
ATOM 2141 O O . MET B 1 99 ? -10.727 8.594 10.125 1 97.75 99 MET B O 1
ATOM 2145 N N . PHE B 1 100 ? -11.102 8.586 7.93 1 97.5 100 PHE B N 1
ATOM 2146 C CA . PHE B 1 100 ? -10.242 9.703 7.562 1 97.5 100 PHE B CA 1
ATOM 2147 C C . PHE B 1 100 ? -10.625 10.961 8.344 1 97.5 100 PHE B C 1
ATOM 2149 O O . PHE B 1 100 ? -9.75 11.711 8.781 1 97.5 100 PHE B O 1
ATOM 2156 N N . ARG B 1 101 ? -11.875 11.156 8.523 1 95.38 101 ARG B N 1
ATOM 2157 C CA . ARG B 1 101 ? -12.352 12.344 9.219 1 95.38 101 ARG B CA 1
ATOM 2158 C C . ARG B 1 101 ? -11.836 12.391 10.648 1 95.38 101 ARG B C 1
ATOM 2160 O O . ARG B 1 101 ? -11.734 13.469 11.242 1 95.38 101 ARG B O 1
ATOM 2167 N N . HIS B 1 102 ? -11.453 11.211 11.211 1 95.38 102 HIS B N 1
ATOM 2168 C CA . HIS B 1 102 ? -10.977 11.133 12.586 1 95.38 102 HIS B CA 1
ATOM 2169 C C . HIS B 1 102 ? -9.453 11.172 12.641 1 95.38 102 HIS B C 1
ATOM 2171 O O . HIS B 1 102 ? -8.875 11.703 13.594 1 95.38 102 HIS B O 1
ATOM 2177 N N . ASP B 1 103 ? -8.812 10.617 11.648 1 96.56 103 ASP B N 1
ATOM 2178 C CA . ASP B 1 103 ? -7.355 10.477 11.633 1 96.56 103 ASP B CA 1
ATOM 2179 C C . ASP B 1 103 ? -6.84 10.312 10.203 1 96.56 103 ASP B C 1
ATOM 2181 O O . ASP B 1 103 ? -6.938 9.227 9.625 1 96.56 103 ASP B O 1
ATOM 2185 N N . PRO B 1 104 ? -6.191 11.328 9.617 1 97.12 104 PRO B N 1
ATOM 2186 C CA . PRO B 1 104 ? -5.734 11.219 8.234 1 97.12 104 PRO B CA 1
ATOM 2187 C C . PRO B 1 104 ? -4.641 10.164 8.055 1 97.12 104 PRO B C 1
ATOM 2189 O O . PRO B 1 104 ? -4.426 9.68 6.941 1 97.12 104 PRO B O 1
ATOM 2192 N N . ALA B 1 105 ? -3.951 9.734 9.117 1 97.56 105 ALA B N 1
ATOM 2193 C CA . ALA B 1 105 ? -2.867 8.758 9.047 1 97.56 105 ALA B CA 1
ATOM 2194 C C . ALA B 1 105 ? -3.381 7.406 8.562 1 97.56 105 ALA B C 1
ATOM 2196 O O . ALA B 1 105 ? -2.605 6.578 8.078 1 97.56 105 ALA B O 1
ATOM 2197 N N . VAL B 1 106 ? -4.676 7.18 8.688 1 98.31 106 VAL B N 1
ATOM 2198 C CA . VAL B 1 106 ? -5.262 5.891 8.344 1 98.31 106 VAL B CA 1
ATOM 2199 C C . VAL B 1 106 ? -5.055 5.609 6.855 1 98.31 106 VAL B C 1
ATOM 2201 O O . VAL B 1 106 ? -5.098 4.453 6.422 1 98.31 106 VAL B O 1
ATOM 2204 N N . MET B 1 107 ? -4.785 6.68 6.027 1 98.5 107 MET B N 1
ATOM 2205 C CA . MET B 1 107 ? -4.641 6.527 4.586 1 98.5 107 MET B CA 1
ATOM 2206 C C . MET B 1 107 ? -3.367 5.754 4.246 1 98.5 107 MET B C 1
ATOM 2208 O O . MET B 1 107 ? -3.189 5.312 3.109 1 98.5 107 MET B O 1
ATOM 2212 N N . LEU B 1 108 ? -2.496 5.527 5.262 1 98.75 108 LEU B N 1
ATOM 2213 C CA . LEU B 1 108 ? -1.324 4.676 5.07 1 98.75 108 LEU B CA 1
ATOM 2214 C C . LEU B 1 108 ? -1.739 3.246 4.742 1 98.75 108 LEU B C 1
ATOM 2216 O O . LEU B 1 108 ? -0.993 2.514 4.09 1 98.75 108 LEU B O 1
ATOM 2220 N N . HIS B 1 109 ? -2.982 2.881 5.141 1 98.81 109 HIS B N 1
ATOM 2221 C CA . HIS B 1 109 ? -3.383 1.486 4.98 1 98.81 109 HIS B CA 1
ATOM 2222 C C . HIS B 1 109 ? -4.668 1.372 4.168 1 98.81 109 HIS B C 1
ATOM 2224 O O . HIS B 1 109 ? -5.273 0.299 4.105 1 98.81 109 HIS B O 1
ATOM 2230 N N . ALA B 1 110 ? -5.137 2.475 3.609 1 98.56 110 ALA B N 1
ATOM 2231 C CA . ALA B 1 110 ? -6.238 2.533 2.654 1 98.56 110 ALA B CA 1
ATOM 2232 C C . ALA B 1 110 ? -5.816 3.252 1.374 1 98.56 110 ALA B C 1
ATOM 2234 O O . ALA B 1 110 ? -5.215 4.328 1.428 1 98.56 110 ALA B O 1
ATOM 2235 N N . PRO B 1 111 ? -6.102 2.748 0.178 1 98.69 111 PRO B N 1
ATOM 2236 C CA . PRO B 1 111 ? -6.848 1.519 -0.101 1 98.69 111 PRO B CA 1
ATOM 2237 C C . PRO B 1 111 ? -6.035 0.258 0.186 1 98.69 111 PRO B C 1
ATOM 2239 O O . PRO B 1 111 ? -4.824 0.337 0.415 1 98.69 111 PRO B O 1
ATOM 2242 N N . LEU B 1 112 ? -6.703 -0.887 0.316 1 98.88 112 LEU B N 1
ATOM 2243 C CA . LEU B 1 112 ? -6.023 -2.15 0.572 1 98.88 112 LEU B CA 1
ATOM 2244 C C . LEU B 1 112 ? -5.152 -2.551 -0.615 1 98.88 112 LEU B C 1
ATOM 2246 O O . LEU B 1 112 ? -5.543 -2.354 -1.769 1 98.88 112 LEU B O 1
ATOM 2250 N N . ARG B 1 113 ? -4.023 -3.104 -0.324 1 98.94 113 ARG B N 1
ATOM 2251 C CA . ARG B 1 113 ? -3.168 -3.65 -1.374 1 98.94 113 ARG B CA 1
ATOM 2252 C C . ARG B 1 113 ? -3.346 -5.16 -1.492 1 98.94 113 ARG B C 1
ATOM 2254 O O . ARG B 1 113 ? -3.258 -5.883 -0.496 1 98.94 113 ARG B O 1
ATOM 2261 N N . THR B 1 114 ? -3.637 -5.641 -2.664 1 98.88 114 THR B N 1
ATOM 2262 C CA . THR B 1 114 ? -3.717 -7.066 -2.965 1 98.88 114 THR B CA 1
ATOM 2263 C C . THR B 1 114 ? -2.744 -7.441 -4.082 1 98.88 114 THR B C 1
ATOM 2265 O O . THR B 1 114 ? -2.521 -6.656 -5.004 1 98.88 114 THR B O 1
ATOM 2268 N N . VAL B 1 115 ? -2.221 -8.617 -3.955 1 98.88 115 VAL B N 1
ATOM 2269 C CA . VAL B 1 115 ? -1.322 -9.148 -4.973 1 98.88 115 VAL B CA 1
ATOM 2270 C C . VAL B 1 115 ? -1.812 -10.523 -5.422 1 98.88 115 VAL B C 1
ATOM 2272 O O . VAL B 1 115 ? -2.115 -11.383 -4.594 1 98.88 115 VAL B O 1
ATOM 2275 N N . LEU B 1 116 ? -2.01 -10.695 -6.695 1 98.88 116 LEU B N 1
ATOM 2276 C CA . LEU B 1 116 ? -2.273 -12 -7.301 1 98.88 116 LEU B CA 1
ATOM 2277 C C . LEU B 1 116 ? -1.044 -12.508 -8.047 1 98.88 116 LEU B C 1
ATOM 2279 O O . LEU B 1 116 ? -0.408 -11.766 -8.789 1 98.88 116 LEU B O 1
ATOM 2283 N N . TYR B 1 117 ? -0.638 -13.742 -7.824 1 98.56 117 TYR B N 1
ATOM 2284 C CA . TYR B 1 117 ? 0.484 -14.32 -8.555 1 98.56 117 TYR B CA 1
ATOM 2285 C C . TYR B 1 117 ? 0.322 -15.828 -8.703 1 98.56 117 TYR B C 1
ATOM 2287 O O . TYR B 1 117 ? -0.476 -16.438 -7.996 1 98.56 117 TYR B O 1
ATOM 2295 N N . ALA B 1 118 ? 1.005 -16.359 -9.695 1 97.75 118 ALA B N 1
ATOM 2296 C CA . ALA B 1 118 ? 1.114 -17.797 -9.867 1 97.75 118 ALA B CA 1
ATOM 2297 C C . ALA B 1 118 ? 2.42 -18.328 -9.281 1 97.75 118 ALA B C 1
ATOM 2299 O O . ALA B 1 118 ? 3.492 -17.781 -9.547 1 97.75 118 ALA B O 1
ATOM 2300 N N . ASP B 1 119 ? 2.281 -19.344 -8.406 1 95.38 119 ASP B N 1
ATOM 2301 C CA . ASP B 1 119 ? 3.51 -19.922 -7.879 1 95.38 119 ASP B CA 1
ATOM 2302 C C . ASP B 1 119 ? 4.125 -20.906 -8.867 1 95.38 119 ASP B C 1
ATOM 2304 O O . ASP B 1 119 ? 3.674 -21.016 -10.008 1 95.38 119 ASP B O 1
ATOM 2308 N N . ALA B 1 120 ? 5.223 -21.547 -8.484 1 91.25 120 ALA B N 1
ATOM 2309 C CA . ALA B 1 120 ? 5.988 -22.406 -9.375 1 91.25 120 ALA B CA 1
ATOM 2310 C C . ALA B 1 120 ? 5.152 -23.609 -9.82 1 91.25 120 ALA B C 1
ATOM 2312 O O . ALA B 1 120 ? 5.398 -24.188 -10.883 1 91.25 120 ALA B O 1
ATOM 2313 N N . GLU B 1 121 ? 4.145 -23.969 -9.062 1 93.06 121 GLU B N 1
ATOM 2314 C CA . GLU B 1 121 ? 3.285 -25.094 -9.383 1 93.06 121 GLU B CA 1
ATOM 2315 C C . GLU B 1 121 ? 2.074 -24.656 -10.195 1 93.06 121 GLU B C 1
ATOM 2317 O O . GLU B 1 121 ? 1.223 -25.484 -10.547 1 93.06 121 GLU B O 1
ATOM 2322 N N . GLY B 1 122 ? 1.965 -23.391 -10.422 1 92.31 122 GLY B N 1
ATOM 2323 C CA . GLY B 1 122 ? 0.869 -22.891 -11.234 1 92.31 122 GLY B CA 1
ATOM 2324 C C . GLY B 1 122 ? -0.36 -22.531 -10.414 1 92.31 122 GLY B C 1
ATOM 2325 O O . GLY B 1 122 ? -1.392 -22.156 -10.977 1 92.31 122 GLY B O 1
ATOM 2326 N N . ARG B 1 123 ? -0.222 -22.703 -9.141 1 96.38 123 ARG B N 1
ATOM 2327 C CA . ARG B 1 123 ? -1.334 -22.312 -8.281 1 96.38 123 ARG B CA 1
ATOM 2328 C C . ARG B 1 123 ? -1.415 -20.797 -8.148 1 96.38 123 ARG B C 1
ATOM 2330 O O . ARG B 1 123 ? -0.39 -20.125 -8.023 1 96.38 123 ARG B O 1
ATOM 2337 N N . THR B 1 124 ? -2.609 -20.25 -8.164 1 98.31 124 THR B N 1
ATOM 2338 C CA . THR B 1 124 ? -2.826 -18.812 -8.055 1 98.31 124 THR B CA 1
ATOM 2339 C C . THR B 1 124 ? -3.025 -18.406 -6.594 1 98.31 124 THR B C 1
ATOM 2341 O O . THR B 1 124 ? -3.828 -19.016 -5.883 1 98.31 124 THR B O 1
ATOM 2344 N N . HIS B 1 125 ? -2.283 -17.453 -6.188 1 98.25 125 HIS B N 1
ATOM 2345 C CA . HIS B 1 125 ? -2.369 -16.922 -4.832 1 98.25 125 HIS B CA 1
ATOM 2346 C C . HIS B 1 125 ? -2.875 -15.492 -4.828 1 98.25 125 HIS B C 1
ATOM 2348 O O . HIS B 1 125 ? -2.562 -14.719 -5.734 1 98.25 125 HIS B O 1
ATOM 2354 N N . LEU B 1 126 ? -3.67 -15.133 -3.857 1 98.62 126 LEU B N 1
ATOM 2355 C CA . LEU B 1 126 ? -4.008 -13.766 -3.492 1 98.62 126 LEU B CA 1
ATOM 2356 C C . LEU B 1 126 ? -3.496 -13.43 -2.094 1 98.62 126 LEU B C 1
ATOM 2358 O O . LEU B 1 126 ? -3.863 -14.094 -1.121 1 98.62 126 LEU B O 1
ATOM 2362 N N . ASN B 1 127 ? -2.633 -12.477 -2.006 1 98.69 127 ASN B N 1
ATOM 2363 C CA . ASN B 1 127 ? -2.123 -12.023 -0.717 1 98.69 127 ASN B CA 1
ATOM 2364 C C . ASN B 1 127 ? -2.697 -10.656 -0.341 1 98.69 127 ASN B C 1
ATOM 2366 O O . ASN B 1 127 ? -2.848 -9.781 -1.198 1 98.69 127 ASN B O 1
ATOM 2370 N N . VAL B 1 128 ? -2.971 -10.477 0.88 1 98.75 128 VAL B N 1
ATOM 2371 C CA . VAL B 1 128 ? -3.477 -9.227 1.437 1 98.75 128 VAL B CA 1
ATOM 2372 C C . VAL B 1 128 ? -3.264 -9.211 2.949 1 98.75 128 VAL B C 1
ATOM 2374 O O . VAL B 1 128 ? -3.381 -10.242 3.609 1 98.75 128 VAL B O 1
ATOM 2377 N N . ASP B 1 129 ? -2.9 -8.102 3.51 1 98.38 129 ASP B N 1
ATOM 2378 C CA . ASP B 1 129 ? -2.904 -7.98 4.965 1 98.38 129 ASP B CA 1
ATOM 2379 C C . ASP B 1 129 ? -4.328 -7.844 5.5 1 98.38 129 ASP B C 1
ATOM 2381 O O . ASP B 1 129 ? -5.141 -7.113 4.93 1 98.38 129 ASP B O 1
ATOM 2385 N N . GLN B 1 130 ? -4.574 -8.516 6.559 1 97.75 130 GLN B N 1
ATOM 2386 C CA . GLN B 1 130 ? -5.891 -8.398 7.18 1 97.75 130 GLN B CA 1
ATOM 2387 C C . GLN B 1 130 ? -6.191 -6.953 7.566 1 97.75 130 GLN B C 1
ATOM 2389 O O . GLN B 1 130 ? -5.477 -6.355 8.375 1 97.75 130 GLN B O 1
ATOM 2394 N N . PRO B 1 131 ? -7.312 -6.426 7.051 1 98.31 131 PRO B N 1
ATOM 2395 C CA . PRO B 1 131 ? -7.605 -5.008 7.27 1 98.31 131 PRO B CA 1
ATOM 2396 C C . PRO B 1 131 ? -7.695 -4.645 8.75 1 98.31 131 PRO B C 1
ATOM 2398 O O . PRO B 1 131 ? -7.078 -3.67 9.188 1 98.31 131 PRO B O 1
ATOM 2401 N N . SER B 1 132 ? -8.352 -5.418 9.555 1 97.5 132 SER B N 1
ATOM 2402 C CA . SER B 1 132 ? -8.578 -5.059 10.953 1 97.5 132 SER B CA 1
ATOM 2403 C C . SER B 1 132 ? -7.266 -5.023 11.734 1 97.5 132 SER B C 1
ATOM 2405 O O . SER B 1 132 ? -7.129 -4.262 12.695 1 97.5 132 SER B O 1
ATOM 2407 N N . SER B 1 133 ? -6.316 -5.805 11.32 1 96.88 133 SER B N 1
ATOM 2408 C CA . SER B 1 133 ? -5.039 -5.824 12.023 1 96.88 133 SER B CA 1
ATOM 2409 C C . SER B 1 133 ? -4.316 -4.484 11.891 1 96.88 133 SER B C 1
ATOM 2411 O O . SER B 1 133 ? -3.676 -4.023 12.844 1 96.88 133 SER B O 1
ATOM 2413 N N . HIS B 1 134 ? -4.398 -3.852 10.688 1 97.75 134 HIS B N 1
ATOM 2414 C CA . HIS B 1 134 ? -3.826 -2.523 10.508 1 97.75 134 HIS B CA 1
ATOM 2415 C C . HIS B 1 134 ? -4.656 -1.465 11.227 1 97.75 134 HIS B C 1
ATOM 2417 O O . HIS B 1 134 ? -4.121 -0.668 12 1 97.75 134 HIS B O 1
ATOM 2423 N N . PHE B 1 135 ? -5.914 -1.501 11.047 1 98.12 135 PHE B N 1
ATOM 2424 C CA . PHE B 1 135 ? -6.738 -0.363 11.438 1 98.12 135 PHE B CA 1
ATOM 2425 C C . PHE B 1 135 ? -6.98 -0.358 12.945 1 98.12 135 PHE B C 1
ATOM 2427 O O . PHE B 1 135 ? -7.188 0.7 13.539 1 98.12 135 PHE B O 1
ATOM 2434 N N . ALA B 1 136 ? -6.891 -1.526 13.609 1 96.81 136 ALA B N 1
ATOM 2435 C CA . ALA B 1 136 ? -6.973 -1.564 15.07 1 96.81 136 ALA B CA 1
ATOM 2436 C C . ALA B 1 136 ? -5.805 -0.817 15.703 1 96.81 136 ALA B C 1
ATOM 2438 O O . ALA B 1 136 ? -5.926 -0.297 16.812 1 96.81 136 ALA B O 1
ATOM 2439 N N . SER B 1 137 ? -4.742 -0.679 14.992 1 97 137 SER B N 1
ATOM 2440 C CA . SER B 1 137 ? -3.51 -0.131 15.562 1 97 137 SER B CA 1
ATOM 2441 C C . SER B 1 137 ? -3.621 1.376 15.766 1 97 137 SER B C 1
ATOM 2443 O O . SER B 1 137 ? -2.801 1.974 16.469 1 97 137 SER B O 1
ATOM 2445 N N . TYR B 1 138 ? -4.598 2.045 15.203 1 97.25 138 TYR B N 1
ATOM 2446 C CA . TYR B 1 138 ? -4.73 3.494 15.305 1 97.25 138 TYR B CA 1
ATOM 2447 C C . TYR B 1 138 ? -5.383 3.891 16.625 1 97.25 138 TYR B C 1
ATOM 2449 O O . TYR B 1 138 ? -5.43 5.074 16.969 1 97.25 138 TYR B O 1
ATOM 2457 N N . GLY B 1 139 ? -5.965 2.9 17.344 1 96.44 139 GLY B N 1
ATOM 2458 C CA . GLY B 1 139 ? -6.441 3.123 18.703 1 96.44 139 GLY B CA 1
ATOM 2459 C C . GLY B 1 139 ? -7.727 3.926 18.766 1 96.44 139 GLY B C 1
ATOM 2460 O O . GLY B 1 139 ? -8.008 4.582 19.766 1 96.44 139 GLY B O 1
ATOM 2461 N N . LYS B 1 140 ? -8.406 4.086 17.719 1 97.19 140 LYS B N 1
ATOM 2462 C CA . LYS B 1 140 ? -9.695 4.766 17.641 1 97.19 140 LYS B CA 1
ATOM 2463 C C . LYS B 1 140 ? -10.82 3.777 17.344 1 97.19 140 LYS B C 1
ATOM 2465 O O . LYS B 1 140 ? -10.797 3.096 16.312 1 97.19 140 LYS B O 1
ATOM 2470 N N . PRO B 1 141 ? -11.805 3.719 18.203 1 96.94 141 PRO B N 1
ATOM 2471 C CA . PRO B 1 141 ? -12.891 2.752 18.016 1 96.94 141 PRO B CA 1
ATOM 2472 C C . PRO B 1 141 ? -13.562 2.869 16.656 1 96.94 141 PRO B C 1
ATOM 2474 O O . PRO B 1 141 ? -13.93 1.857 16.047 1 96.94 141 PRO B O 1
ATOM 2477 N N . GLU B 1 142 ? -13.742 4.113 16.141 1 96.81 142 GLU B N 1
ATOM 2478 C CA . GLU B 1 142 ? -14.383 4.336 14.852 1 96.81 142 GLU B CA 1
ATOM 2479 C C . GLU B 1 142 ? -13.562 3.719 13.719 1 96.81 142 GLU B C 1
ATOM 2481 O O . GLU B 1 142 ? -14.125 3.186 12.758 1 96.81 142 GLU B O 1
ATOM 2486 N N . VAL B 1 143 ? -12.242 3.742 13.844 1 97.94 143 VAL B N 1
ATOM 2487 C CA . VAL B 1 143 ? -11.336 3.188 12.844 1 97.94 143 VAL B CA 1
ATOM 2488 C C . VAL B 1 143 ? -11.32 1.664 12.953 1 97.94 143 VAL B C 1
ATOM 2490 O O . VAL B 1 143 ? -11.383 0.962 11.938 1 97.94 143 VAL B O 1
ATOM 2493 N N . THR B 1 144 ? -11.312 1.167 14.18 1 97.19 144 THR B N 1
ATOM 2494 C CA . THR B 1 144 ? -11.312 -0.27 14.43 1 97.19 144 THR B CA 1
ATOM 2495 C C . THR B 1 144 ? -12.562 -0.925 13.852 1 97.19 144 THR B C 1
ATOM 2497 O O . THR B 1 144 ? -12.484 -1.992 13.242 1 97.19 144 THR B O 1
ATOM 2500 N N . GLU B 1 145 ? -13.672 -0.275 14.031 1 96.56 145 GLU B N 1
ATOM 2501 C CA . GLU B 1 145 ? -14.93 -0.82 13.547 1 96.56 145 GLU B CA 1
ATOM 2502 C C . GLU B 1 145 ? -14.945 -0.912 12.023 1 96.56 145 GLU B C 1
ATOM 2504 O O . GLU B 1 145 ? -15.414 -1.9 11.461 1 96.56 145 GLU B O 1
ATOM 2509 N N . VAL B 1 146 ? -14.445 0.107 11.375 1 97.69 146 VAL B N 1
ATOM 2510 C CA . VAL B 1 146 ? -14.359 0.076 9.914 1 97.69 146 VAL B CA 1
ATOM 2511 C C . VAL B 1 146 ? -13.438 -1.055 9.477 1 97.69 146 VAL B C 1
ATOM 2513 O O . VAL B 1 146 ? -13.719 -1.759 8.508 1 97.69 146 VAL B O 1
ATOM 2516 N N . GLY B 1 147 ? -12.281 -1.258 10.203 1 97.75 147 GLY B N 1
ATOM 2517 C CA . GLY B 1 147 ? -11.398 -2.371 9.914 1 97.75 147 GLY B CA 1
ATOM 2518 C C . GLY B 1 147 ? -12.094 -3.717 9.945 1 97.75 147 GLY B C 1
ATOM 2519 O O . GLY B 1 147 ? -11.883 -4.559 9.07 1 97.75 147 GLY B O 1
ATOM 2520 N N . ARG B 1 148 ? -12.953 -3.916 10.914 1 97.25 148 ARG B N 1
ATOM 2521 C CA . ARG B 1 148 ? -13.703 -5.16 11.031 1 97.25 148 ARG B CA 1
ATOM 2522 C C . ARG B 1 148 ? -14.703 -5.316 9.891 1 97.25 148 ARG B C 1
ATOM 2524 O O . ARG B 1 148 ? -14.906 -6.418 9.383 1 97.25 148 ARG B O 1
ATOM 2531 N N . ARG B 1 149 ? -15.336 -4.246 9.57 1 97.19 149 ARG B N 1
ATOM 2532 C CA . ARG B 1 149 ? -16.25 -4.27 8.43 1 97.19 149 ARG B CA 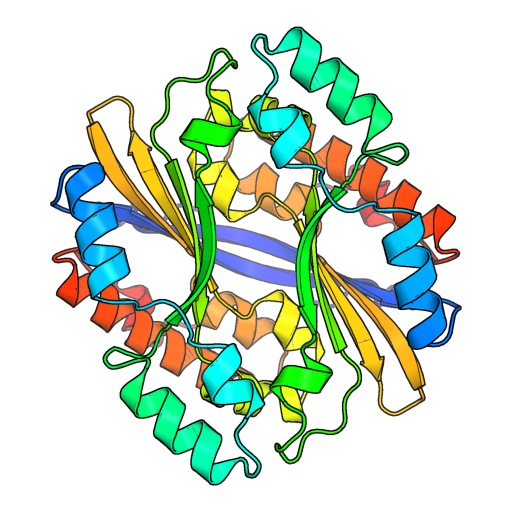1
ATOM 2533 C C . ARG B 1 149 ? -15.508 -4.648 7.148 1 97.19 149 ARG B C 1
ATOM 2535 O O . ARG B 1 149 ? -16 -5.445 6.352 1 97.19 149 ARG B O 1
ATOM 2542 N N . LEU B 1 150 ? -14.328 -4.117 6.973 1 98.31 150 LEU B N 1
ATOM 2543 C CA . LEU B 1 150 ? -13.516 -4.43 5.805 1 98.31 150 LEU B CA 1
ATOM 2544 C C . LEU B 1 150 ? -13.117 -5.902 5.793 1 98.31 150 LEU B C 1
ATOM 2546 O O . LEU B 1 150 ? -13.023 -6.52 4.73 1 98.31 150 LEU B O 1
ATOM 2550 N N . ASP B 1 151 ? -12.859 -6.473 6.98 1 97.94 151 ASP B N 1
ATOM 2551 C CA . ASP B 1 151 ? -12.617 -7.91 7.059 1 97.94 151 ASP B CA 1
ATOM 2552 C C . ASP B 1 151 ? -13.766 -8.695 6.438 1 97.94 151 ASP B C 1
ATOM 2554 O O . ASP B 1 151 ? -13.547 -9.586 5.617 1 97.94 151 ASP B O 1
ATOM 2558 N N . ARG B 1 152 ? -14.961 -8.328 6.812 1 97.62 152 ARG B N 1
ATOM 2559 C CA . ARG B 1 152 ? -16.141 -9.039 6.34 1 97.62 152 ARG B CA 1
ATOM 2560 C C . ARG B 1 152 ? -16.328 -8.844 4.84 1 97.62 152 ARG B C 1
ATOM 2562 O O . ARG B 1 152 ? -16.672 -9.797 4.125 1 97.62 152 ARG B O 1
ATOM 2569 N N . GLN B 1 153 ? -16.141 -7.668 4.383 1 98.31 153 GLN B N 1
ATOM 2570 C CA . GLN B 1 153 ? -16.281 -7.379 2.961 1 98.31 153 GLN B CA 1
ATOM 2571 C C . GLN B 1 153 ? -15.234 -8.141 2.146 1 98.31 153 GLN B C 1
ATOM 2573 O O . GLN B 1 153 ? -15.531 -8.641 1.059 1 98.31 153 GLN B O 1
ATOM 2578 N N . LEU B 1 154 ? -14.008 -8.188 2.66 1 98.44 154 LEU B N 1
ATOM 2579 C CA . LEU B 1 154 ? -12.961 -8.969 2.014 1 98.44 154 LEU B CA 1
ATOM 2580 C C . LEU B 1 154 ? -13.32 -10.445 1.984 1 98.44 154 LEU B C 1
ATOM 2582 O O . LEU B 1 154 ? -13.117 -11.117 0.973 1 98.44 154 LEU B O 1
ATOM 2586 N N . ALA B 1 155 ? -13.836 -10.953 3.08 1 97.75 155 ALA B N 1
ATOM 2587 C CA . ALA B 1 155 ? -14.297 -12.336 3.127 1 97.75 155 ALA B CA 1
ATOM 2588 C C . ALA B 1 155 ? -15.336 -12.609 2.043 1 97.75 155 ALA B C 1
ATOM 2590 O O . ALA B 1 155 ? -15.266 -13.617 1.343 1 97.75 155 ALA B O 1
ATOM 2591 N N . ASP B 1 156 ? -16.281 -11.703 1.909 1 98.31 156 ASP B N 1
ATOM 2592 C CA . ASP B 1 156 ? -17.312 -11.852 0.891 1 98.31 156 ASP B CA 1
ATOM 2593 C C . ASP B 1 156 ? -16.703 -11.891 -0.509 1 98.31 156 ASP B C 1
ATOM 2595 O O . ASP B 1 156 ? -17.125 -12.695 -1.347 1 98.31 156 ASP B O 1
ATOM 2599 N N . LEU B 1 157 ? -15.758 -11.008 -0.787 1 98.62 157 LEU B N 1
ATOM 2600 C CA . LEU B 1 157 ? -15.086 -10.984 -2.08 1 98.62 157 LEU B CA 1
ATOM 2601 C C . LEU B 1 157 ? -14.375 -12.312 -2.348 1 98.62 157 LEU B C 1
ATOM 2603 O O . LEU B 1 157 ? -14.477 -12.859 -3.449 1 98.62 157 LEU B O 1
ATOM 2607 N N . LEU B 1 158 ? -13.641 -12.82 -1.334 1 98.19 158 LEU B N 1
ATOM 2608 C CA . LEU B 1 158 ? -12.93 -14.086 -1.473 1 98.19 158 LEU B CA 1
ATOM 2609 C C . LEU B 1 158 ? -13.906 -15.234 -1.746 1 98.19 158 LEU B C 1
ATOM 2611 O O . LEU B 1 158 ? -13.609 -16.125 -2.551 1 98.19 158 LEU B O 1
ATOM 2615 N N . GLU B 1 159 ? -15.047 -15.18 -1.104 1 97.94 159 GLU B N 1
ATOM 2616 C CA . GLU B 1 159 ? -16.078 -16.172 -1.358 1 97.94 159 GLU B CA 1
ATOM 2617 C C . GLU B 1 159 ? -16.562 -16.125 -2.809 1 97.94 159 GLU B C 1
ATOM 2619 O O . GLU B 1 159 ? -16.719 -17.172 -3.449 1 97.94 159 GLU B O 1
ATOM 2624 N N . LEU B 1 160 ? -16.812 -14.969 -3.318 1 98.5 160 LEU B N 1
ATOM 2625 C CA . LEU B 1 160 ? -17.25 -14.797 -4.703 1 98.5 160 LEU B CA 1
ATOM 2626 C C . LEU B 1 160 ? -16.188 -15.312 -5.668 1 98.5 160 LEU B C 1
ATOM 2628 O O . LEU B 1 160 ? -16.516 -15.789 -6.758 1 98.5 160 LEU B O 1
ATOM 2632 N N . LEU B 1 161 ? -14.914 -15.234 -5.246 1 98.5 161 LEU B N 1
ATOM 2633 C CA . LEU B 1 161 ? -13.805 -15.719 -6.066 1 98.5 161 LEU B CA 1
ATOM 2634 C C . LEU B 1 161 ? -13.672 -17.234 -5.957 1 98.5 161 LEU B C 1
ATOM 2636 O O . LEU B 1 161 ? -12.852 -17.844 -6.648 1 98.5 161 LEU B O 1
ATOM 2640 N N . GLY B 1 162 ? -14.438 -17.844 -5.074 1 97.81 162 GLY B N 1
ATOM 2641 C CA . GLY B 1 162 ? -14.469 -19.297 -4.926 1 97.81 162 GLY B CA 1
ATOM 2642 C C . GLY B 1 162 ? -13.383 -19.812 -3.998 1 97.81 162 GLY B C 1
ATOM 2643 O O . GLY B 1 162 ? -13.07 -21 -4.016 1 97.81 162 GLY B O 1
ATOM 2644 N N . ALA B 1 163 ? -12.797 -18.938 -3.178 1 97.31 163 ALA B N 1
ATOM 2645 C CA . ALA B 1 163 ? -11.703 -19.328 -2.295 1 97.31 163 ALA B CA 1
ATOM 2646 C C . ALA B 1 163 ? -12.227 -19.797 -0.937 1 97.31 163 ALA B C 1
ATOM 2648 O O . ALA B 1 163 ? -13.367 -19.484 -0.572 1 97.31 163 ALA B O 1
ATOM 2649 N N . GLU B 1 164 ? -11.375 -20.578 -0.229 1 95.5 164 GLU B N 1
ATOM 2650 C CA . GLU B 1 164 ? -11.617 -20.797 1.193 1 95.5 164 GLU B CA 1
ATOM 2651 C C . GLU B 1 164 ? -11.289 -19.547 2.006 1 95.5 164 GLU B C 1
ATOM 2653 O O . GLU B 1 164 ? -10.148 -19.078 2.016 1 95.5 164 GLU B O 1
ATOM 2658 N N . VAL B 1 165 ? -12.242 -19.078 2.672 1 95.88 165 VAL B N 1
ATOM 2659 C CA . VAL B 1 165 ? -12.102 -17.812 3.4 1 95.88 165 VAL B CA 1
ATOM 2660 C C . VAL B 1 165 ? -11.375 -18.062 4.723 1 95.88 165 VAL B C 1
ATOM 2662 O O . VAL B 1 165 ? -11.789 -18.922 5.516 1 95.88 165 VAL B O 1
ATOM 2665 N N . PRO B 1 166 ? -10.281 -17.406 4.922 1 95 166 PRO B N 1
ATOM 2666 C CA . PRO B 1 166 ? -9.648 -17.516 6.238 1 95 166 PRO B CA 1
ATOM 2667 C C . PRO B 1 166 ? -10.602 -17.188 7.383 1 95 166 PRO B C 1
ATOM 2669 O O . PRO B 1 166 ? -11.305 -16.172 7.336 1 95 166 PRO B O 1
ATOM 2672 N N . GLU B 1 167 ? -10.547 -17.875 8.422 1 92.81 167 GLU B N 1
ATOM 2673 C CA . GLU B 1 167 ? -11.484 -17.734 9.539 1 92.81 167 GLU B CA 1
ATOM 2674 C C . GLU B 1 167 ? -11.312 -16.391 10.242 1 92.81 167 GLU B C 1
ATOM 2676 O O . GLU B 1 167 ? -12.281 -15.82 10.734 1 92.81 167 GLU B O 1
ATOM 2681 N N . VAL B 1 168 ? -10.172 -15.898 10.219 1 94 168 VAL B N 1
ATOM 2682 C CA . VAL B 1 168 ? -9.859 -14.672 10.945 1 94 168 VAL B CA 1
ATOM 2683 C C . VAL B 1 168 ? -10.648 -13.508 10.367 1 94 168 VAL B C 1
ATOM 2685 O O . VAL B 1 168 ? -10.82 -12.477 11.016 1 94 168 VAL B O 1
ATOM 2688 N N . LEU B 1 169 ? -11.094 -13.641 9.117 1 95.75 169 LEU B N 1
ATOM 2689 C CA . LEU B 1 169 ? -11.859 -12.57 8.484 1 95.75 169 LEU B CA 1
ATOM 2690 C C . LEU B 1 169 ? -13.312 -12.586 8.961 1 95.75 169 LEU B C 1
ATOM 2692 O O . LEU B 1 169 ? -14.039 -11.617 8.773 1 95.75 169 LEU B O 1
ATOM 2696 N N . ARG B 1 170 ? -13.688 -13.648 9.492 1 91 170 ARG B N 1
ATOM 2697 C CA . ARG B 1 170 ? -15.07 -13.789 9.93 1 91 170 ARG B CA 1
ATOM 2698 C C . ARG B 1 170 ? -15.172 -13.75 11.453 1 91 170 ARG B C 1
ATOM 2700 O O . ARG B 1 170 ? -16.25 -13.492 12.008 1 91 170 ARG B O 1
ATOM 2707 N N . SER B 1 171 ? -14.094 -14.125 12.047 1 77.44 171 SER B N 1
ATOM 2708 C CA . SER B 1 171 ? -14.141 -14.203 13.5 1 77.44 171 SER B CA 1
ATOM 2709 C C . SER B 1 171 ? -13.633 -12.922 14.148 1 77.44 171 SER B C 1
ATOM 2711 O O . SER B 1 171 ? -12.867 -12.172 13.539 1 77.44 171 SER B O 1
ATOM 2713 N N . ALA B 1 172 ? -14.375 -12.547 15.172 1 62 172 ALA B N 1
ATOM 2714 C CA . ALA B 1 172 ? -13.898 -11.43 15.984 1 62 172 ALA B CA 1
ATOM 2715 C C . ALA B 1 172 ? -12.617 -11.797 16.734 1 62 172 ALA B C 1
ATOM 2717 O O . ALA B 1 172 ? -12.477 -11.516 17.922 1 62 172 ALA B O 1
ATOM 2718 N N . VAL B 1 173 ? -11.781 -12.57 16.141 1 56.69 173 VAL B N 1
ATOM 2719 C CA . VAL B 1 173 ? -10.555 -12.953 16.844 1 56.69 173 VAL B CA 1
ATOM 2720 C C . VAL B 1 173 ? -9.695 -11.727 17.078 1 56.69 173 VAL B C 1
ATOM 2722 O O . VAL B 1 173 ? -9.375 -10.984 16.141 1 56.69 173 VAL B O 1
ATOM 2725 N N . PRO B 1 174 ? -9.633 -11.336 18.422 1 56.91 174 PRO B N 1
ATOM 2726 C CA . PRO B 1 174 ? -8.789 -10.18 18.719 1 56.91 174 PRO B CA 1
ATOM 2727 C C . PRO B 1 174 ? -7.418 -10.258 18.062 1 56.91 174 PRO B C 1
ATOM 2729 O O . PRO B 1 174 ? -6.871 -11.352 17.891 1 56.91 174 PRO B O 1
ATOM 2732 N N . VAL B 1 175 ? -7.117 -9.281 17.438 1 57.91 175 VAL B N 1
ATOM 2733 C CA . VAL B 1 175 ? -5.762 -9.188 16.906 1 57.91 175 VAL B CA 1
ATOM 2734 C C . VAL B 1 175 ? -4.758 -9.109 18.047 1 57.91 175 VAL B C 1
ATOM 2736 O O . VAL B 1 175 ? -5.035 -8.5 19.094 1 57.91 175 VAL B O 1
#

InterPro domains:
  IPR005180 Domain of unknown function DUF302 [PF03625] (85-158)
  IPR035923 TT1751-like domain superfamily [G3DSA:3.30.310.70] (16-160)
  IPR035923 TT1751-like domain superfamily [SSF103247] (57-159)